Protein AF-A0A0F9KL69-F1 (afdb_monomer_lite)

pLDDT: mean 89.73, std 11.82, range [32.72, 98.56]

Sequence (188 aa):
MIAARPSLIGPILILDDIGGSTLSFSTLFIADGEGAPPSVETHSGVHDAKVLAQFDRATVWRARFDLPADRPSEYRWNGETYPVAGDLRDDLRIAFVSCNGEEIGDMEREGSERNAMWARLCQAHREDPFAMLLHGGDQVYADEVTQGHPLSEDWPSQFPDDPSQADLADLRHHLRERFFDRYAALYA

Secondary structure (DSSP, 8-state):
-PPPPPSEEEEEEEEEEEETTEEEEEEEEEESSSPPPPPEEETTEEE--EEEEEETTEEEEEEEEEEESSS-EEEEETTEEEEE----SSPPPEEEE-S-PPPTTGGGS-HHHHTHHHHHHHHHHHHS--SEEEE-S-S---GGGSTTSTTTTTTTT---SS--HHHHHHHHHHHHHHHHHHHHHHH-

InterPro domains:
  IPR038607 PhoD-like superfamily [G3DSA:3.60.21.70] (88-187)

Organism: NCBI:txid412755

Foldseek 3Di:
DQPDFDQKFDQDWDFPDDDPFKTKIKGKMKHFDDDFFFWKQFPVGTWGWDFPDDAPGITITITIDMDTQQAKGWIDGPRDIDIARRRPPDDFAEAEDEQLAADVCNSVDDVCVSCVVVVVVVVVCVVPNGNYYHYPYNLHDQLCLQPPQPQRNCPPPDGDPDDDPVSVVVSVSSSVNSVVVRVSVSRD

Structure (mmCIF, N/CA/C/O backbone):
data_AF-A0A0F9KL69-F1
#
_entry.id   AF-A0A0F9KL69-F1
#
loop_
_atom_site.group_PDB
_atom_site.id
_atom_site.type_symbol
_atom_site.label_atom_id
_atom_site.label_alt_id
_atom_site.label_comp_id
_atom_site.label_asym_id
_atom_site.label_entity_id
_atom_site.label_seq_id
_atom_site.pdbx_PDB_ins_code
_atom_site.Cartn_x
_atom_site.Cartn_y
_atom_site.Cartn_z
_atom_site.occupancy
_atom_site.B_iso_or_equiv
_atom_site.auth_seq_id
_atom_site.auth_comp_id
_atom_site.auth_asym_id
_atom_site.auth_atom_id
_atom_site.pdbx_PDB_model_num
ATOM 1 N N . MET A 1 1 ? -10.715 11.081 -21.091 1.00 32.72 1 MET A N 1
ATOM 2 C CA . MET A 1 1 ? -9.833 12.031 -20.375 1.00 32.72 1 MET A CA 1
ATOM 3 C C . MET A 1 1 ? -9.601 11.408 -19.008 1.00 32.72 1 MET A C 1
ATOM 5 O O . MET A 1 1 ? -10.554 11.339 -18.246 1.00 32.72 1 MET A O 1
ATOM 9 N N . ILE A 1 2 ? -8.428 10.816 -18.763 1.00 42.47 2 ILE A N 1
ATOM 10 C CA . ILE A 1 2 ? -8.139 10.141 -17.486 1.00 42.47 2 ILE A CA 1
ATOM 11 C C . ILE A 1 2 ? -8.155 11.217 -16.396 1.00 42.47 2 ILE A C 1
ATOM 13 O O . ILE A 1 2 ? -7.524 12.263 -16.569 1.00 42.47 2 ILE A O 1
ATOM 17 N N . ALA A 1 3 ? -8.935 11.012 -15.333 1.00 52.38 3 ALA A N 1
ATOM 18 C CA . ALA A 1 3 ? -9.001 11.950 -14.218 1.00 52.38 3 ALA A CA 1
ATOM 19 C C . ALA A 1 3 ? -7.590 12.180 -13.650 1.00 52.38 3 ALA A C 1
ATOM 21 O O . ALA A 1 3 ? -6.809 11.239 -13.514 1.00 52.38 3 ALA A O 1
ATOM 22 N N . ALA A 1 4 ? -7.246 13.435 -13.356 1.00 65.12 4 ALA A N 1
ATOM 23 C CA . ALA A 1 4 ? -5.953 13.754 -12.764 1.00 65.12 4 ALA A CA 1
ATOM 24 C C . ALA A 1 4 ? -5.838 13.081 -11.386 1.00 65.12 4 ALA A C 1
ATOM 26 O O . ALA A 1 4 ? -6.748 13.203 -10.564 1.00 65.12 4 ALA A O 1
ATOM 27 N N . ARG A 1 5 ? -4.729 12.371 -11.148 1.00 72.94 5 ARG A N 1
ATOM 28 C CA . ARG A 1 5 ? -4.453 11.720 -9.863 1.00 72.94 5 ARG A CA 1
ATOM 29 C C . ARG A 1 5 ? -4.422 12.764 -8.735 1.00 72.94 5 ARG A C 1
ATOM 31 O O . ARG A 1 5 ? -3.860 13.842 -8.949 1.00 72.94 5 ARG A O 1
ATOM 38 N N . PRO A 1 6 ? -4.973 12.468 -7.542 1.00 82.62 6 PRO A N 1
ATOM 39 C CA . PRO A 1 6 ? -4.760 13.301 -6.366 1.00 82.62 6 PRO A CA 1
ATOM 40 C C . PRO A 1 6 ? -3.263 13.476 -6.078 1.00 82.62 6 PRO A C 1
ATOM 42 O O . PRO A 1 6 ? -2.488 12.528 -6.208 1.00 82.62 6 PRO A O 1
ATOM 45 N N . SER A 1 7 ? -2.866 14.667 -5.622 1.00 89.62 7 SER A N 1
ATOM 46 C CA . SER A 1 7 ? -1.472 14.956 -5.248 1.00 89.62 7 SER A CA 1
ATOM 47 C C . SER A 1 7 ? -1.025 14.242 -3.967 1.00 89.62 7 SER A C 1
ATOM 49 O O . SER A 1 7 ? 0.163 14.223 -3.649 1.00 89.62 7 SER A O 1
ATOM 51 N N . LEU A 1 8 ? -1.978 13.697 -3.205 1.00 93.94 8 LEU A N 1
ATOM 52 C CA . LEU A 1 8 ? -1.753 12.900 -2.008 1.00 93.94 8 LEU A CA 1
ATOM 53 C C . LEU A 1 8 ? -2.795 11.777 -1.952 1.00 93.94 8 LEU A C 1
ATOM 55 O O . LEU A 1 8 ? -3.992 12.048 -1.908 1.00 93.94 8 LEU A O 1
ATOM 59 N N . ILE A 1 9 ? -2.325 10.533 -1.940 1.00 95.00 9 ILE A N 1
ATOM 60 C CA . ILE A 1 9 ? -3.128 9.317 -1.771 1.00 95.00 9 ILE A CA 1
ATOM 61 C C . ILE A 1 9 ? -2.802 8.727 -0.398 1.00 95.00 9 ILE A C 1
ATOM 63 O O . ILE A 1 9 ? -1.629 8.616 -0.033 1.00 95.00 9 ILE A O 1
ATOM 67 N N . GLY A 1 10 ? -3.829 8.351 0.360 1.00 94.88 10 GLY A N 1
ATOM 68 C CA . GLY A 1 10 ? -3.713 7.767 1.694 1.00 94.88 10 GLY A CA 1
ATOM 69 C C . GLY A 1 10 ? -4.736 8.345 2.681 1.00 94.88 10 GLY A C 1
ATOM 70 O O . GLY A 1 10 ? -5.469 9.270 2.328 1.00 94.88 10 GLY A O 1
ATOM 71 N N . PRO A 1 11 ? -4.792 7.808 3.913 1.00 96.50 11 PRO A N 1
ATOM 72 C CA . PRO A 1 11 ? -3.935 6.745 4.436 1.00 96.50 11 PRO A CA 1
ATOM 73 C C . PRO A 1 11 ? -4.394 5.364 3.949 1.00 96.50 11 PRO A C 1
ATOM 75 O O . PRO A 1 11 ? -5.569 5.027 4.060 1.00 96.50 11 PRO A O 1
ATOM 78 N N . ILE A 1 12 ? -3.465 4.535 3.468 1.00 96.50 12 ILE A N 1
ATOM 79 C CA . ILE A 1 12 ? -3.737 3.117 3.176 1.00 96.50 12 ILE A CA 1
ATOM 80 C C . ILE A 1 12 ? -3.214 2.296 4.352 1.00 96.50 12 ILE A C 1
ATOM 82 O O . ILE A 1 12 ? -2.001 2.177 4.527 1.00 96.50 12 ILE A O 1
ATOM 86 N N . LEU A 1 13 ? -4.116 1.774 5.181 1.00 97.19 13 LEU A N 1
ATOM 87 C CA . LEU A 1 13 ? -3.776 1.019 6.386 1.00 97.19 13 LEU A CA 1
ATOM 88 C C . LEU A 1 13 ? -3.529 -0.460 6.063 1.00 97.19 13 LEU A C 1
ATOM 90 O O . LEU A 1 13 ? -4.401 -1.127 5.514 1.00 97.19 13 LEU A O 1
ATOM 94 N N . ILE A 1 14 ? -2.366 -0.976 6.458 1.00 96.81 14 ILE A N 1
ATOM 95 C CA . ILE A 1 14 ? -1.961 -2.375 6.301 1.00 96.81 14 ILE A CA 1
ATOM 96 C C . ILE A 1 14 ? -1.615 -2.947 7.675 1.00 96.81 14 ILE A C 1
ATOM 98 O O . ILE A 1 14 ? -0.821 -2.357 8.410 1.00 96.81 14 ILE A O 1
ATOM 102 N N . LEU A 1 15 ? -2.210 -4.090 8.017 1.00 96.44 15 LEU A N 1
ATOM 103 C CA . LEU A 1 15 ? -1.859 -4.865 9.206 1.00 96.44 15 LEU A CA 1
ATOM 104 C C . LEU A 1 15 ? -0.597 -5.689 8.908 1.00 96.44 15 LEU A C 1
ATOM 106 O O . LEU A 1 15 ? -0.637 -6.575 8.057 1.00 96.44 15 LEU A O 1
ATOM 110 N N . ASP A 1 16 ? 0.508 -5.380 9.588 1.00 96.06 16 ASP A N 1
ATOM 111 C CA . ASP A 1 16 ? 1.803 -6.049 9.406 1.00 96.06 16 ASP A CA 1
ATOM 112 C C . ASP A 1 16 ? 1.929 -7.297 10.296 1.00 96.06 16 ASP A C 1
ATOM 114 O O . ASP A 1 16 ? 2.452 -8.319 9.852 1.00 96.06 16 ASP A O 1
ATOM 118 N N . ASP A 1 17 ? 1.489 -7.204 11.555 1.00 96.62 17 ASP A N 1
ATOM 119 C CA . ASP A 1 17 ? 1.628 -8.273 12.549 1.00 96.62 17 ASP A CA 1
ATOM 120 C C . ASP A 1 17 ? 0.538 -8.205 13.630 1.00 96.62 17 ASP A C 1
ATOM 122 O O . ASP A 1 17 ? 0.004 -7.134 13.939 1.00 96.62 17 ASP A O 1
ATOM 126 N N . ILE A 1 18 ? 0.242 -9.363 14.223 1.00 94.44 18 ILE A N 1
ATOM 127 C CA . ILE A 1 18 ? -0.629 -9.508 15.390 1.00 94.44 18 ILE A CA 1
ATOM 128 C C . ILE A 1 18 ? 0.197 -10.148 16.507 1.00 94.44 18 ILE A C 1
ATOM 130 O O . ILE A 1 18 ? 0.381 -11.365 16.567 1.00 94.44 18 ILE A O 1
ATOM 134 N N . GLY A 1 19 ? 0.676 -9.307 17.419 1.00 87.44 19 GLY A N 1
ATOM 135 C CA . GLY A 1 19 ? 1.299 -9.724 18.668 1.00 87.44 19 GLY A CA 1
ATOM 136 C C . GLY A 1 19 ? 0.260 -9.928 19.772 1.00 87.44 19 GLY A C 1
ATOM 137 O O . GLY A 1 19 ? -0.881 -9.488 19.665 1.00 87.44 19 GLY A O 1
ATOM 138 N N . GLY A 1 20 ? 0.666 -10.553 20.884 1.00 83.56 20 GLY A N 1
ATOM 139 C CA . GLY A 1 20 ? -0.256 -11.020 21.934 1.00 83.56 20 GLY A CA 1
ATOM 140 C C . GLY A 1 20 ? -1.317 -10.014 22.414 1.00 83.56 20 GLY A C 1
ATOM 141 O O . GLY A 1 20 ? -2.429 -10.426 22.718 1.00 83.56 20 GLY A O 1
ATOM 142 N N . SER A 1 21 ? -1.008 -8.714 22.460 1.00 88.62 21 SER A N 1
ATOM 143 C CA . SER A 1 21 ? -1.977 -7.653 22.789 1.00 88.62 21 SER A CA 1
ATOM 144 C C . SER A 1 21 ? -1.940 -6.462 21.824 1.00 88.62 21 SER A C 1
ATOM 146 O O . SER A 1 21 ? -2.475 -5.399 22.146 1.00 88.62 21 SER A O 1
ATOM 148 N N . THR A 1 22 ? -1.281 -6.606 20.673 1.00 95.75 22 THR A N 1
ATOM 149 C CA . THR A 1 22 ? -0.908 -5.473 19.821 1.00 95.75 22 THR A CA 1
ATOM 150 C C . THR A 1 22 ? -1.103 -5.802 18.350 1.00 95.75 22 THR A C 1
ATOM 152 O O . THR A 1 22 ? -0.651 -6.840 17.877 1.00 95.75 22 THR A O 1
ATOM 155 N N . LEU A 1 23 ? -1.733 -4.881 17.631 1.00 97.06 23 LEU A N 1
ATOM 156 C CA . LEU A 1 23 ? -1.800 -4.843 16.179 1.00 97.06 23 LEU A CA 1
ATOM 157 C C . LEU A 1 23 ? -0.745 -3.861 15.683 1.00 97.06 23 LEU A C 1
ATOM 159 O O . LEU A 1 23 ? -0.819 -2.672 16.005 1.00 97.06 23 LEU A O 1
ATOM 163 N N . SER A 1 24 ? 0.217 -4.346 14.906 1.00 97.88 24 SER A N 1
ATOM 164 C CA . SER A 1 24 ? 1.230 -3.494 14.290 1.00 97.88 24 SER A CA 1
ATOM 165 C C . SER A 1 24 ? 0.800 -3.118 12.883 1.00 97.88 24 SER A C 1
ATOM 167 O O . SER A 1 24 ? 0.520 -3.982 12.052 1.00 97.88 24 SER A O 1
ATOM 169 N N . PHE A 1 25 ? 0.759 -1.818 12.613 1.00 98.06 25 PHE A N 1
ATOM 170 C CA . PHE A 1 25 ? 0.281 -1.266 11.356 1.00 98.06 25 PHE A CA 1
ATOM 171 C C . PHE A 1 25 ? 1.374 -0.515 10.603 1.00 98.06 25 PHE A C 1
ATOM 173 O O . PHE A 1 25 ? 2.218 0.178 11.181 1.00 98.06 25 PHE A O 1
ATOM 180 N N . SER A 1 26 ? 1.278 -0.587 9.280 1.00 98.06 26 SER A N 1
ATOM 181 C CA . SER A 1 26 ? 1.908 0.339 8.351 1.00 98.06 26 SER A CA 1
ATOM 182 C C . SER A 1 26 ? 0.822 1.148 7.646 1.00 98.06 26 SER A C 1
ATOM 184 O O . SER A 1 26 ? -0.080 0.577 7.041 1.00 98.06 26 SER A O 1
ATOM 186 N N . THR A 1 27 ? 0.917 2.476 7.666 1.00 97.69 27 THR A N 1
ATOM 187 C CA . THR A 1 27 ? 0.134 3.331 6.764 1.00 97.69 27 THR A CA 1
ATOM 188 C C . THR A 1 27 ? 0.996 3.790 5.609 1.00 97.69 27 THR A C 1
ATOM 190 O O . THR A 1 27 ? 2.070 4.359 5.814 1.00 97.69 27 THR A O 1
ATOM 193 N N . LEU A 1 28 ? 0.524 3.537 4.391 1.00 97.75 28 LEU A N 1
ATOM 194 C CA . LEU A 1 28 ? 1.156 4.014 3.170 1.00 97.75 28 LEU A CA 1
ATOM 195 C C . LEU A 1 28 ? 0.519 5.322 2.709 1.00 97.75 28 LEU A C 1
ATOM 197 O O . LEU A 1 28 ? -0.697 5.514 2.802 1.00 97.75 28 LEU A O 1
ATOM 201 N N . PHE A 1 29 ? 1.369 6.187 2.167 1.00 97.44 29 PHE A N 1
ATOM 202 C CA . PHE A 1 29 ? 0.981 7.423 1.505 1.00 97.44 29 PHE A CA 1
ATOM 203 C C . PHE A 1 29 ? 1.737 7.546 0.191 1.00 97.44 29 PHE A C 1
ATOM 205 O O . PHE A 1 29 ? 2.903 7.159 0.111 1.00 97.44 29 PHE A O 1
ATOM 212 N N . ILE A 1 30 ? 1.107 8.134 -0.818 1.00 96.44 30 ILE A N 1
ATOM 213 C CA . ILE A 1 30 ? 1.762 8.486 -2.076 1.00 96.44 30 ILE A CA 1
ATOM 214 C C . ILE A 1 30 ? 1.610 9.990 -2.257 1.00 96.44 30 ILE A C 1
ATOM 216 O O . ILE A 1 30 ? 0.487 10.474 -2.355 1.00 96.44 30 ILE A O 1
ATOM 220 N N . ALA A 1 31 ? 2.721 10.719 -2.276 1.00 95.44 31 ALA A N 1
ATOM 221 C CA . ALA A 1 31 ? 2.727 12.169 -2.436 1.00 95.44 31 ALA A CA 1
ATOM 222 C C . ALA A 1 31 ? 3.453 12.560 -3.723 1.00 95.44 31 ALA A C 1
ATOM 224 O O . ALA A 1 31 ? 4.533 12.035 -4.013 1.00 95.44 31 ALA A O 1
ATOM 225 N N . ASP A 1 32 ? 2.876 13.496 -4.471 1.00 91.00 32 ASP A N 1
ATOM 226 C CA . ASP A 1 32 ? 3.540 14.129 -5.605 1.00 91.00 32 ASP A CA 1
ATOM 227 C C . ASP A 1 32 ? 4.590 15.122 -5.064 1.00 91.00 32 ASP A C 1
ATOM 229 O O . ASP A 1 32 ? 4.260 16.067 -4.345 1.00 91.00 32 ASP A O 1
ATOM 233 N N . GLY A 1 33 ? 5.869 14.911 -5.391 1.00 76.25 33 GLY A N 1
ATOM 234 C CA . GLY A 1 33 ? 6.983 15.773 -4.964 1.00 76.25 33 GLY A CA 1
ATOM 235 C C . GLY A 1 33 ? 7.673 15.381 -3.645 1.00 76.25 33 GLY A C 1
ATOM 236 O O . GLY A 1 33 ? 7.652 14.224 -3.222 1.00 76.25 33 GLY A O 1
ATOM 237 N N . GLU A 1 34 ? 8.353 16.356 -3.026 1.00 67.94 34 GLU A N 1
ATOM 238 C CA . GLU A 1 34 ? 9.265 16.147 -1.880 1.00 67.94 34 GLU A CA 1
ATOM 239 C C . GLU A 1 34 ? 8.619 16.380 -0.500 1.00 67.94 34 GLU A C 1
ATOM 241 O O . GLU A 1 34 ? 9.251 16.150 0.532 1.00 67.94 34 GLU A O 1
ATOM 246 N N . GLY A 1 35 ? 7.364 16.836 -0.453 1.00 81.25 35 GLY A N 1
ATOM 247 C CA . GLY A 1 35 ? 6.662 17.094 0.804 1.00 81.25 35 GLY A CA 1
ATOM 248 C C . GLY A 1 35 ? 6.290 15.799 1.527 1.00 81.25 35 GLY A C 1
ATOM 249 O O . GLY A 1 35 ? 5.563 14.970 0.979 1.00 81.25 35 GLY A O 1
ATOM 250 N N . ALA A 1 36 ? 6.754 15.636 2.768 1.00 89.88 36 ALA A N 1
ATOM 251 C CA . ALA A 1 36 ? 6.300 14.547 3.630 1.00 89.88 36 ALA A CA 1
ATOM 252 C C . ALA A 1 36 ? 4.794 14.692 3.939 1.00 89.88 36 ALA A C 1
ATOM 254 O O . ALA A 1 36 ? 4.322 15.814 4.157 1.00 89.88 36 ALA A O 1
ATOM 255 N N . PRO A 1 37 ? 4.028 13.585 3.983 1.00 95.38 37 PRO A N 1
ATOM 256 C CA . PRO A 1 37 ? 2.631 13.624 4.400 1.00 95.38 37 PRO A CA 1
ATOM 257 C C . PRO A 1 37 ? 2.523 13.994 5.892 1.00 95.38 37 PRO A C 1
ATOM 259 O O . PRO A 1 37 ? 3.490 13.813 6.638 1.00 95.38 37 PRO A O 1
ATOM 262 N N . PRO A 1 38 ? 1.348 14.463 6.358 1.00 96.06 38 PRO A N 1
ATOM 263 C CA . PRO A 1 38 ? 1.107 14.678 7.780 1.00 96.06 38 PRO A CA 1
ATOM 264 C C . PRO A 1 38 ? 1.385 13.415 8.601 1.00 96.06 38 PRO A C 1
ATOM 266 O O . PRO A 1 38 ? 1.134 12.297 8.139 1.00 96.06 38 PRO A O 1
ATOM 269 N N . SER A 1 39 ? 1.874 13.598 9.823 1.00 97.88 39 SER A N 1
ATOM 270 C CA . SER A 1 39 ? 2.131 12.504 10.756 1.00 97.88 39 SER A CA 1
ATOM 271 C C . SER A 1 39 ? 0.831 11.800 11.149 1.00 97.88 39 SER A C 1
ATOM 273 O O . SER A 1 39 ? -0.248 12.397 11.162 1.00 97.88 39 SER A O 1
ATOM 275 N N . VAL A 1 40 ? 0.936 10.515 11.482 1.00 98.50 40 VAL A N 1
ATOM 276 C CA . VAL A 1 40 ? -0.179 9.760 12.057 1.00 98.50 40 VAL A CA 1
ATOM 277 C C . VAL A 1 40 ? -0.183 9.967 13.561 1.00 98.50 40 VAL A C 1
ATOM 279 O O . VAL A 1 40 ? 0.839 9.786 14.215 1.00 98.50 40 VAL A O 1
ATOM 282 N N . GLU A 1 41 ? -1.330 10.310 14.128 1.00 98.56 41 GLU A N 1
ATOM 283 C CA . GLU A 1 41 ? -1.487 10.460 15.569 1.00 98.56 41 GLU A CA 1
ATOM 284 C C . GLU A 1 41 ? -2.277 9.280 16.130 1.00 98.56 41 GLU A C 1
ATOM 286 O O . GLU A 1 41 ? -3.272 8.830 15.569 1.00 98.56 41 GLU A O 1
ATOM 291 N N . THR A 1 42 ? -1.838 8.784 17.274 1.00 97.94 42 THR A N 1
ATOM 292 C CA . THR A 1 42 ? -2.490 7.716 18.032 1.00 97.94 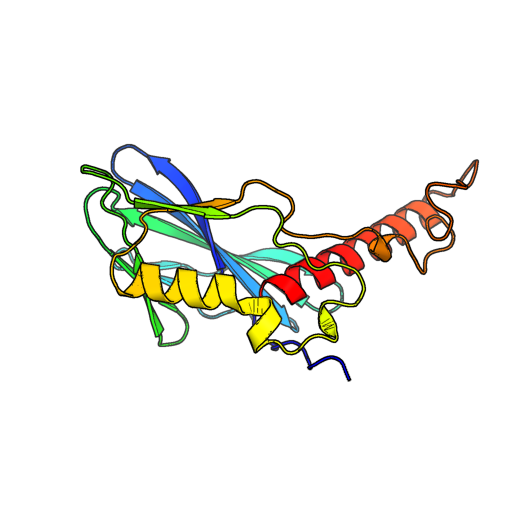42 THR A CA 1
ATOM 293 C C . THR A 1 42 ? -2.520 8.121 19.499 1.00 97.94 42 THR A C 1
ATOM 295 O O . THR A 1 42 ? -1.861 9.080 19.903 1.00 97.94 42 THR A O 1
ATOM 298 N N . HIS A 1 43 ? -3.208 7.351 20.340 1.00 94.31 43 HIS A N 1
ATOM 299 C CA . HIS A 1 43 ? -3.145 7.577 21.784 1.00 94.31 43 HIS A CA 1
ATOM 300 C C . HIS A 1 43 ? -1.721 7.431 22.361 1.00 94.31 43 HIS A C 1
ATOM 302 O O . HIS A 1 43 ? -1.407 8.037 23.381 1.00 94.31 43 HIS A O 1
ATOM 308 N N . SER A 1 44 ? -0.855 6.635 21.720 1.00 93.50 44 SER A N 1
ATOM 309 C CA . SER A 1 44 ? 0.520 6.393 22.171 1.00 93.50 44 SER A CA 1
ATOM 310 C C . SER A 1 44 ? 1.528 7.431 21.670 1.00 93.50 44 SER A C 1
ATOM 312 O O . SER A 1 44 ? 2.648 7.474 22.179 1.00 93.50 44 SER A O 1
ATOM 314 N N . GLY A 1 45 ? 1.149 8.285 20.713 1.00 96.88 45 GLY A N 1
ATOM 315 C CA . GLY A 1 45 ? 2.008 9.353 20.213 1.00 96.88 45 GLY A CA 1
ATOM 316 C C . GLY A 1 45 ? 1.805 9.695 18.740 1.00 96.88 45 GLY A C 1
ATOM 317 O O . GLY A 1 45 ? 0.850 9.254 18.095 1.00 96.88 45 GLY A O 1
ATOM 318 N N . VAL A 1 46 ? 2.737 10.505 18.239 1.00 98.25 46 VAL A N 1
ATOM 319 C CA . VAL A 1 46 ? 2.816 10.979 16.853 1.00 98.25 46 VAL A CA 1
ATOM 320 C C . VAL A 1 46 ? 3.862 10.160 16.100 1.00 98.25 46 VAL A C 1
ATOM 322 O O . VAL A 1 46 ? 4.972 9.960 16.594 1.00 98.25 46 VAL A O 1
ATOM 325 N N . HIS A 1 47 ? 3.509 9.705 14.902 1.00 98.19 47 HIS A N 1
ATOM 326 C CA . HIS A 1 47 ? 4.289 8.786 14.080 1.00 98.19 47 HIS A CA 1
ATOM 327 C C . HIS A 1 47 ? 4.543 9.407 12.707 1.00 98.19 47 HIS A C 1
ATOM 329 O O . HIS A 1 47 ? 3.655 9.461 11.852 1.00 98.19 47 HIS A O 1
ATOM 335 N N . ASP A 1 48 ? 5.768 9.884 12.496 1.00 97.81 48 ASP A N 1
ATOM 336 C CA . ASP A 1 48 ? 6.174 10.497 11.232 1.00 97.81 48 ASP A CA 1
ATOM 337 C C . ASP A 1 48 ? 6.372 9.449 10.134 1.00 97.81 48 ASP A C 1
ATOM 339 O O . ASP A 1 48 ? 6.935 8.367 10.354 1.00 97.81 48 ASP A O 1
ATOM 343 N N . ALA A 1 49 ? 5.952 9.791 8.917 1.00 97.44 49 ALA A N 1
ATOM 344 C CA . ALA A 1 49 ? 6.164 8.939 7.763 1.00 97.44 49 ALA A CA 1
ATOM 345 C C . ALA A 1 49 ? 7.619 9.020 7.276 1.00 97.44 49 ALA A C 1
ATOM 347 O O . ALA A 1 49 ? 8.232 10.085 7.216 1.00 97.44 49 ALA A O 1
ATOM 348 N N . LYS A 1 50 ? 8.174 7.874 6.883 1.00 97.31 50 LYS A N 1
ATOM 349 C CA . LYS A 1 50 ? 9.511 7.751 6.293 1.00 97.31 50 LYS A CA 1
ATOM 350 C C . LYS A 1 50 ? 9.400 7.365 4.828 1.00 97.31 50 LYS A C 1
ATOM 352 O O . LYS A 1 50 ? 8.492 6.621 4.459 1.00 97.31 50 LYS A O 1
ATOM 357 N N . VAL A 1 51 ? 10.346 7.820 4.010 1.00 97.56 51 VAL A N 1
ATOM 358 C CA . VAL A 1 51 ? 10.440 7.402 2.606 1.00 97.56 51 VAL A CA 1
ATOM 359 C C . VAL A 1 51 ? 10.598 5.884 2.544 1.00 97.56 51 VAL A C 1
ATOM 361 O O . VAL A 1 51 ? 11.515 5.319 3.141 1.00 97.56 51 VAL A O 1
ATOM 364 N N . LEU A 1 52 ? 9.687 5.230 1.828 1.00 96.69 52 LEU A N 1
ATOM 365 C CA . LEU A 1 52 ? 9.745 3.805 1.520 1.00 96.69 52 LEU A CA 1
ATOM 366 C C . LEU A 1 52 ? 10.315 3.578 0.117 1.00 96.69 52 LEU A C 1
ATOM 368 O O . LEU A 1 52 ? 11.123 2.674 -0.081 1.00 96.69 52 LEU A O 1
ATOM 372 N N . ALA A 1 53 ? 9.894 4.396 -0.849 1.00 96.12 53 ALA A N 1
ATOM 373 C CA . ALA A 1 53 ? 10.338 4.317 -2.234 1.00 96.12 53 ALA A CA 1
ATOM 374 C C . ALA A 1 53 ? 10.183 5.668 -2.943 1.00 96.12 53 ALA A C 1
ATOM 376 O O . ALA A 1 53 ? 9.221 6.391 -2.697 1.00 96.12 53 ALA A O 1
ATOM 377 N N . GLN A 1 54 ? 11.106 5.969 -3.855 1.00 95.69 54 GLN A N 1
ATOM 378 C CA . GLN A 1 54 ? 11.027 7.116 -4.761 1.00 95.69 54 GLN A CA 1
ATOM 379 C C . GLN A 1 54 ? 10.779 6.638 -6.195 1.00 95.69 54 GLN A C 1
ATOM 381 O O . GLN A 1 54 ? 11.251 5.558 -6.586 1.00 95.69 54 GLN A O 1
ATOM 386 N N . PHE A 1 55 ? 10.012 7.446 -6.917 1.00 95.31 55 PHE A N 1
ATOM 387 C CA . PHE A 1 55 ? 9.621 7.333 -8.320 1.00 95.31 55 PHE A CA 1
ATOM 388 C C . PHE A 1 55 ? 9.757 8.720 -8.954 1.00 95.31 55 PHE A C 1
ATOM 390 O O . PHE A 1 55 ? 9.832 9.719 -8.232 1.00 95.31 55 PHE A O 1
ATOM 397 N N . ASP A 1 56 ? 9.753 8.810 -10.278 1.00 93.94 56 ASP A N 1
ATOM 398 C CA . ASP A 1 56 ? 10.082 10.061 -10.979 1.00 93.94 56 ASP A CA 1
ATOM 399 C C . ASP A 1 56 ? 9.166 11.227 -10.609 1.00 93.94 56 ASP A C 1
ATOM 401 O O . ASP A 1 56 ? 9.575 12.389 -10.572 1.00 93.94 56 ASP A O 1
ATOM 405 N N . ARG A 1 57 ? 7.898 10.914 -10.336 1.00 91.50 57 ARG A N 1
ATOM 406 C CA . ARG A 1 57 ? 6.852 11.909 -10.081 1.00 91.50 57 ARG A CA 1
ATOM 407 C C . ARG A 1 57 ? 6.267 11.846 -8.680 1.00 91.50 57 ARG A C 1
ATOM 409 O O . ARG A 1 57 ? 5.377 12.635 -8.368 1.00 91.50 57 ARG A O 1
ATOM 416 N N . ALA A 1 58 ? 6.722 10.914 -7.847 1.00 94.38 58 ALA A N 1
ATOM 417 C CA . ALA A 1 58 ? 6.098 10.665 -6.559 1.00 94.38 58 ALA A CA 1
ATOM 418 C C . ALA A 1 58 ? 7.015 9.952 -5.569 1.00 94.38 58 ALA A C 1
ATOM 420 O O . ALA A 1 58 ? 7.911 9.190 -5.925 1.00 94.38 58 ALA A O 1
ATOM 421 N N . THR A 1 59 ? 6.702 10.133 -4.293 1.00 96.69 59 THR A N 1
ATOM 422 C CA . THR A 1 59 ? 7.334 9.403 -3.200 1.00 96.69 59 THR A CA 1
ATOM 423 C C . THR A 1 59 ? 6.285 8.575 -2.471 1.00 96.69 59 THR A C 1
ATOM 425 O O . THR A 1 59 ? 5.221 9.078 -2.106 1.00 96.69 59 THR A O 1
ATOM 428 N N . VAL A 1 60 ? 6.592 7.298 -2.242 1.00 97.06 60 VAL A N 1
ATOM 429 C CA . VAL A 1 60 ? 5.824 6.429 -1.350 1.00 97.06 60 VAL A CA 1
ATOM 430 C C . VAL A 1 60 ? 6.411 6.551 0.046 1.00 97.06 60 VAL A C 1
ATOM 432 O O . VAL A 1 60 ? 7.595 6.279 0.268 1.00 97.06 60 VAL A O 1
ATOM 435 N N . TRP A 1 61 ? 5.568 6.934 0.990 1.00 98.00 61 TRP A N 1
ATOM 436 C CA . TRP A 1 61 ? 5.906 7.108 2.392 1.00 98.00 61 TRP A CA 1
ATOM 437 C C . TRP A 1 61 ? 5.221 6.046 3.238 1.00 98.00 61 TRP A C 1
ATOM 439 O O . TRP A 1 61 ? 4.156 5.543 2.884 1.00 98.00 61 TRP A O 1
ATOM 449 N N . ARG A 1 62 ? 5.825 5.734 4.382 1.00 98.19 62 ARG A N 1
ATOM 450 C CA . ARG A 1 62 ? 5.270 4.808 5.361 1.00 98.19 62 ARG A CA 1
ATOM 451 C C . ARG A 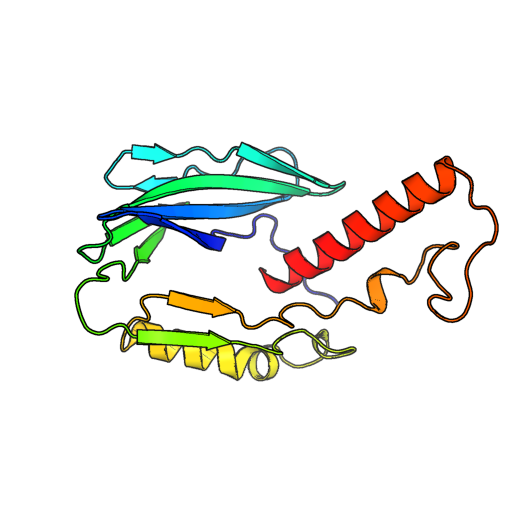1 62 ? 5.429 5.339 6.774 1.00 98.19 62 ARG A C 1
ATOM 453 O O . ARG A 1 62 ? 6.561 5.566 7.206 1.00 98.19 62 ARG A O 1
ATOM 460 N N . ALA A 1 63 ? 4.329 5.454 7.507 1.00 98.38 63 ALA A N 1
ATOM 461 C CA . ALA A 1 63 ? 4.359 5.552 8.963 1.00 98.38 63 ALA A CA 1
ATOM 462 C C . ALA A 1 63 ? 4.060 4.173 9.566 1.00 98.38 63 ALA A C 1
ATOM 464 O O . ALA A 1 63 ? 3.379 3.352 8.952 1.00 98.38 63 ALA A O 1
ATOM 465 N N . ARG A 1 64 ? 4.618 3.901 10.745 1.00 98.38 64 ARG A N 1
ATOM 466 C CA . ARG A 1 64 ? 4.379 2.665 11.496 1.00 98.38 64 ARG A CA 1
ATOM 467 C C . ARG A 1 64 ? 3.951 3.007 12.902 1.00 98.38 64 ARG A C 1
ATOM 469 O O . ARG A 1 64 ? 4.544 3.902 13.496 1.00 98.38 64 ARG A O 1
ATOM 476 N N . PHE A 1 65 ? 2.961 2.290 13.401 1.00 98.25 65 PHE A N 1
ATOM 477 C CA . PHE A 1 65 ? 2.416 2.484 14.734 1.00 98.25 65 PHE A CA 1
ATOM 478 C C . PHE A 1 65 ? 1.692 1.225 15.194 1.00 98.25 65 PHE A C 1
ATOM 480 O O . PHE A 1 65 ? 1.386 0.338 14.398 1.00 98.25 65 PHE A O 1
ATOM 487 N N . ASP A 1 66 ? 1.396 1.190 16.485 1.00 97.88 66 ASP A N 1
ATOM 488 C CA . ASP A 1 66 ? 0.735 0.074 17.136 1.00 97.88 66 ASP A CA 1
ATOM 489 C C . ASP A 1 66 ? -0.617 0.512 17.700 1.00 97.88 66 ASP A C 1
ATOM 491 O O . ASP A 1 66 ? -0.752 1.610 18.253 1.00 97.88 66 ASP A O 1
ATOM 495 N N . LEU A 1 67 ? -1.604 -0.373 17.602 1.00 97.50 67 LEU A N 1
ATOM 496 C CA . LEU A 1 67 ? -2.914 -0.240 18.233 1.00 97.50 67 LEU A CA 1
ATOM 497 C C . LEU A 1 67 ? -3.203 -1.475 19.102 1.00 97.50 67 LEU A C 1
ATOM 499 O O . LEU A 1 67 ? -2.630 -2.540 18.874 1.00 97.50 67 LEU A O 1
ATOM 503 N N . PRO A 1 68 ? -4.062 -1.363 20.127 1.00 96.31 68 PRO A N 1
ATOM 504 C CA . PRO A 1 68 ? -4.434 -2.514 20.945 1.00 96.31 68 PRO A CA 1
ATOM 505 C C . PRO A 1 68 ? -5.189 -3.577 20.131 1.00 96.31 68 PRO A C 1
ATOM 507 O O . PRO A 1 68 ? -6.018 -3.236 19.291 1.00 96.31 68 PRO A O 1
ATOM 510 N N . ALA A 1 69 ? -4.930 -4.854 20.434 1.00 95.75 69 ALA A N 1
ATOM 511 C CA . ALA A 1 69 ? -5.645 -6.006 19.861 1.00 95.75 69 ALA A CA 1
ATOM 512 C C . ALA A 1 69 ? -6.825 -6.500 20.732 1.00 95.75 69 ALA A C 1
ATOM 514 O O . ALA A 1 69 ? -7.437 -7.527 20.446 1.00 95.75 69 ALA A O 1
ATOM 515 N N . ASP A 1 70 ? -7.109 -5.814 21.844 1.00 94.25 70 ASP A N 1
ATOM 516 C CA . ASP A 1 70 ? -8.087 -6.212 22.865 1.00 94.25 70 ASP A CA 1
ATOM 517 C C . ASP A 1 70 ? -9.253 -5.225 23.009 1.00 94.25 70 ASP A C 1
ATOM 519 O O . ASP A 1 70 ? -10.004 -5.293 23.979 1.00 94.25 70 ASP A O 1
ATOM 523 N N . ARG A 1 71 ? -9.363 -4.241 22.115 1.00 93.56 71 ARG A N 1
ATOM 524 C CA . ARG A 1 71 ? -10.455 -3.263 22.096 1.00 93.56 71 ARG A CA 1
ATOM 525 C C . ARG A 1 71 ? -10.471 -2.504 20.772 1.00 93.56 71 ARG A C 1
ATOM 527 O O . ARG A 1 71 ? -9.416 -2.338 20.156 1.00 93.56 71 ARG A O 1
ATOM 534 N N . PRO A 1 72 ? -11.622 -1.941 20.373 1.00 94.50 72 PRO A N 1
ATOM 535 C CA . PRO A 1 72 ? -11.653 -0.936 19.322 1.00 94.50 72 PRO A CA 1
ATOM 536 C C . PRO A 1 72 ? -10.768 0.263 19.683 1.00 94.50 72 PRO A C 1
ATOM 538 O O . PRO A 1 72 ? -10.630 0.637 20.852 1.00 94.50 72 PRO A O 1
ATOM 541 N N . SER A 1 73 ? -10.170 0.871 18.668 1.00 96.31 73 SER A N 1
ATOM 542 C CA . SER A 1 73 ? -9.306 2.042 18.816 1.00 96.31 73 SER A CA 1
ATOM 543 C C . SER A 1 73 ? -9.409 2.940 17.590 1.00 96.31 73 SER A C 1
ATOM 545 O O . SER A 1 73 ? -10.267 2.738 16.733 1.00 96.31 73 SER A O 1
ATOM 547 N N . GLU A 1 74 ? -8.561 3.958 17.520 1.00 97.50 74 GLU A N 1
ATOM 548 C CA . GLU A 1 74 ? -8.543 4.913 16.423 1.00 97.50 74 GLU A CA 1
ATOM 549 C C . GLU A 1 74 ? -7.132 5.462 16.200 1.00 97.50 74 GLU A C 1
ATOM 551 O O . GLU A 1 74 ? -6.294 5.476 17.109 1.00 97.50 74 GLU A O 1
ATOM 556 N N . TYR A 1 75 ? -6.897 5.955 14.990 1.00 98.31 75 TYR A N 1
ATOM 557 C CA . TYR A 1 75 ? -5.779 6.837 14.673 1.00 98.31 75 TYR A CA 1
ATOM 558 C C . TYR A 1 75 ? -6.308 8.085 13.969 1.00 98.31 75 TYR A C 1
ATOM 560 O O . TYR A 1 75 ? -7.412 8.094 13.423 1.00 98.31 75 TYR A O 1
ATOM 568 N N . ARG A 1 76 ? -5.524 9.157 13.976 1.00 98.44 76 ARG A N 1
ATOM 569 C CA . ARG A 1 76 ? -5.859 10.410 13.304 1.00 98.44 76 ARG A CA 1
ATOM 570 C C . ARG A 1 76 ? -4.824 10.729 12.251 1.00 98.44 76 ARG A C 1
ATOM 572 O O . ARG A 1 76 ? -3.634 10.477 12.432 1.00 98.44 76 ARG A O 1
ATOM 579 N N . TRP A 1 77 ? -5.284 11.301 11.152 1.00 97.81 77 TRP A N 1
ATOM 580 C CA . TRP A 1 77 ? -4.412 11.765 10.089 1.00 97.81 77 TRP A CA 1
ATOM 581 C C . TRP A 1 77 ? -5.077 12.898 9.317 1.00 97.81 77 TRP A C 1
ATOM 583 O O . TRP A 1 77 ? -6.235 12.791 8.918 1.00 97.81 77 TRP A O 1
ATOM 593 N N . ASN A 1 78 ? -4.331 13.984 9.104 1.00 95.00 78 ASN A N 1
ATOM 594 C CA . ASN A 1 78 ? -4.764 15.139 8.314 1.00 95.00 78 ASN A CA 1
ATOM 595 C C . ASN A 1 78 ? -6.124 15.732 8.750 1.00 95.00 78 ASN A C 1
ATOM 597 O O . ASN A 1 78 ? -6.961 16.089 7.926 1.00 95.00 78 ASN A O 1
ATOM 601 N N . GLY A 1 79 ? -6.350 15.810 10.065 1.00 95.12 79 GLY A N 1
ATOM 602 C CA . GLY A 1 79 ? -7.586 16.342 10.648 1.00 95.12 79 GLY A CA 1
ATOM 603 C C . GLY A 1 79 ? -8.750 15.350 10.745 1.00 95.12 79 GLY A C 1
ATOM 604 O O . GLY A 1 79 ? -9.728 15.676 11.411 1.00 95.12 79 GLY A O 1
ATOM 605 N N . GLU A 1 80 ? -8.622 14.151 10.173 1.00 97.19 80 GLU A N 1
ATOM 606 C CA . GLU A 1 80 ? -9.651 13.105 10.191 1.00 97.19 80 GLU A CA 1
ATOM 607 C C . GLU A 1 80 ? -9.324 12.012 11.223 1.00 97.19 80 GLU A C 1
ATOM 609 O O . GLU A 1 80 ? -8.150 11.700 11.455 1.00 97.19 80 GLU A O 1
ATOM 614 N N . THR A 1 81 ? -10.357 11.421 11.833 1.00 97.81 81 THR A N 1
ATOM 615 C CA . THR A 1 81 ? -10.242 10.281 12.758 1.00 97.81 81 THR A CA 1
ATOM 616 C C . THR A 1 81 ? -10.722 9.003 12.077 1.00 97.81 81 THR A C 1
ATOM 618 O O . THR A 1 81 ? -11.836 8.944 11.566 1.00 97.81 81 THR A O 1
ATOM 621 N N . TYR A 1 82 ? -9.905 7.955 12.136 1.00 97.06 82 TYR A N 1
ATOM 622 C CA . TYR A 1 82 ? -10.168 6.658 11.527 1.00 97.06 82 TYR A CA 1
ATOM 623 C C . TYR A 1 82 ? -10.360 5.597 12.621 1.00 97.06 82 TYR A C 1
ATOM 625 O O . TYR A 1 82 ? -9.397 5.283 13.331 1.00 97.06 82 TYR A O 1
ATOM 633 N N . PRO A 1 83 ? -11.572 5.035 12.783 1.00 96.50 83 PRO A N 1
ATOM 634 C CA . PRO A 1 83 ? -11.808 3.948 13.723 1.00 96.50 83 PRO A CA 1
ATOM 635 C C . PRO A 1 83 ? -11.200 2.634 13.214 1.00 96.50 83 PRO A C 1
ATOM 637 O O . PRO A 1 83 ? -11.212 2.346 12.019 1.00 96.50 83 PRO A O 1
ATOM 640 N N . VAL A 1 84 ? -10.710 1.811 14.140 1.00 96.00 84 VAL A N 1
ATOM 641 C CA . VAL A 1 84 ? -10.144 0.483 13.880 1.00 96.00 84 VAL A CA 1
ATOM 642 C C . VAL A 1 84 ? -10.816 -0.536 14.799 1.00 96.00 84 VAL A C 1
ATOM 644 O O . VAL A 1 84 ? -10.749 -0.433 16.028 1.00 96.00 84 VAL A O 1
ATOM 647 N N . ALA A 1 85 ? -11.450 -1.545 14.199 1.00 94.12 85 ALA A N 1
ATOM 648 C CA . ALA A 1 85 ? -12.132 -2.641 14.891 1.00 94.12 85 ALA A CA 1
ATOM 649 C C . ALA A 1 85 ? -11.132 -3.689 15.421 1.00 94.12 85 ALA A C 1
ATOM 651 O O . ALA A 1 85 ? -11.128 -4.840 14.999 1.00 94.12 85 ALA A O 1
ATOM 652 N N . GLY A 1 86 ? -10.246 -3.259 16.322 1.00 87.94 86 GLY A N 1
ATOM 653 C CA . GLY A 1 86 ? -9.096 -4.035 16.788 1.00 87.94 86 GLY A CA 1
ATOM 654 C C . GLY A 1 86 ? -9.353 -5.026 17.925 1.00 87.94 86 GLY A C 1
ATOM 655 O O . GLY A 1 86 ? -8.383 -5.557 18.446 1.00 87.94 86 GLY A O 1
ATOM 656 N N . ASP A 1 87 ? -10.595 -5.279 18.355 1.00 91.19 87 ASP A N 1
ATOM 657 C CA . ASP A 1 87 ? -10.851 -6.288 19.398 1.00 91.19 87 ASP A CA 1
ATOM 658 C C . ASP A 1 87 ? -10.869 -7.693 18.793 1.00 91.19 87 ASP A C 1
ATOM 660 O O . ASP A 1 87 ? -11.846 -8.091 18.160 1.00 91.19 87 ASP A O 1
ATOM 664 N N . LEU A 1 88 ? -9.769 -8.429 18.968 1.00 91.50 88 LEU A N 1
ATOM 665 C CA . LEU A 1 88 ? -9.592 -9.758 18.387 1.00 91.50 88 LEU A CA 1
ATOM 666 C C . LEU A 1 88 ? -9.941 -10.915 19.342 1.00 91.50 88 LEU A C 1
ATOM 668 O O . LEU A 1 88 ? -9.609 -12.065 19.056 1.00 91.50 88 LEU A O 1
ATOM 672 N N . ARG A 1 89 ? -10.547 -10.632 20.503 1.00 89.38 89 ARG A N 1
ATOM 673 C CA . ARG A 1 89 ? -10.767 -11.636 21.565 1.00 89.38 89 ARG A CA 1
ATOM 674 C C . ARG A 1 89 ? -12.035 -12.470 21.387 1.00 89.38 89 ARG A C 1
ATOM 676 O O . ARG A 1 89 ? -12.076 -13.591 21.888 1.00 89.38 89 ARG A O 1
ATOM 683 N N . ASP A 1 90 ? -13.031 -11.914 20.706 1.00 84.62 90 ASP A N 1
ATOM 684 C CA . ASP A 1 90 ? -14.348 -12.516 20.493 1.00 84.62 90 ASP A CA 1
ATOM 685 C C . ASP A 1 90 ? -14.546 -12.909 19.014 1.00 84.62 90 ASP A C 1
ATOM 687 O O . ASP A 1 90 ? -13.589 -13.020 18.243 1.00 84.62 90 ASP A O 1
ATOM 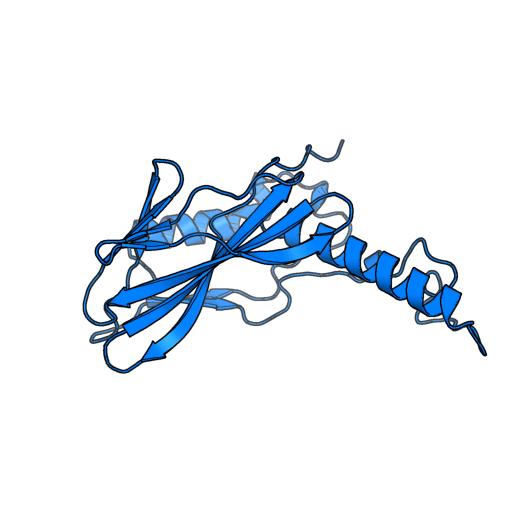691 N N . ASP A 1 91 ? -15.795 -13.151 18.612 1.00 89.75 91 ASP A N 1
ATOM 692 C CA . ASP A 1 91 ? -16.152 -13.479 17.234 1.00 89.75 91 ASP A CA 1
ATOM 693 C C . ASP A 1 91 ? -15.717 -12.373 16.261 1.00 89.75 91 ASP A C 1
ATOM 695 O O . ASP A 1 91 ? -16.099 -11.206 16.381 1.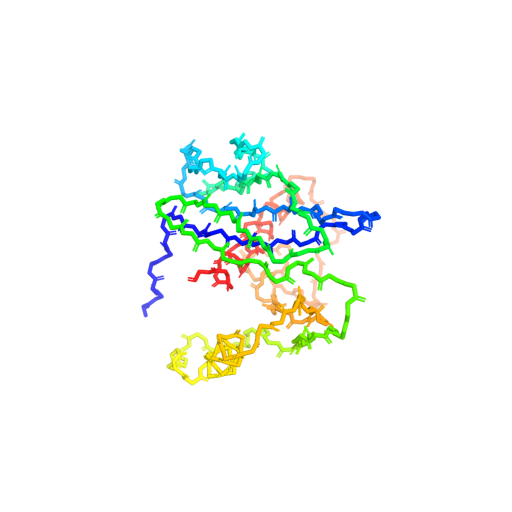00 89.75 91 ASP A O 1
ATOM 699 N N . LEU A 1 92 ? -14.940 -12.761 15.248 1.00 91.69 92 LEU A N 1
ATOM 700 C CA . LEU A 1 92 ? -14.393 -11.842 14.256 1.00 91.69 92 LEU A CA 1
ATOM 701 C C . LEU A 1 92 ? -15.225 -11.845 12.985 1.00 91.69 92 LEU A C 1
ATOM 703 O O . LEU A 1 92 ? -15.532 -12.893 12.412 1.00 91.69 92 LEU A O 1
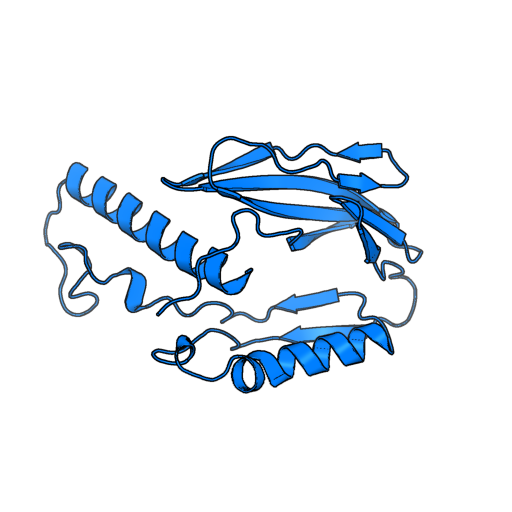ATOM 707 N N . ARG A 1 93 ? -15.488 -10.647 12.471 1.00 94.94 93 ARG A N 1
ATOM 708 C CA . ARG A 1 93 ? -16.010 -10.467 11.118 1.00 94.94 93 ARG A CA 1
ATOM 709 C C . ARG A 1 93 ? -14.857 -10.128 10.196 1.00 94.94 93 ARG A C 1
ATOM 711 O O . ARG A 1 93 ? -14.163 -9.133 10.389 1.00 94.94 93 ARG A O 1
ATOM 718 N N . ILE A 1 94 ? -14.657 -10.968 9.191 1.00 94.88 94 ILE A N 1
ATOM 719 C CA . ILE A 1 94 ? -13.584 -10.824 8.212 1.00 94.88 94 ILE A CA 1
ATOM 720 C C . ILE A 1 94 ? -14.220 -10.620 6.845 1.00 94.88 94 ILE A C 1
ATOM 722 O O . ILE A 1 94 ? -15.082 -11.395 6.428 1.00 94.88 94 ILE A O 1
ATOM 726 N N . ALA A 1 95 ? -13.786 -9.575 6.150 1.00 95.25 95 ALA A N 1
ATOM 727 C CA . ALA A 1 95 ? -14.089 -9.390 4.744 1.00 95.25 95 ALA A CA 1
ATOM 728 C C . ALA A 1 95 ? -13.004 -10.060 3.898 1.00 95.25 95 ALA A C 1
ATOM 730 O O . ALA A 1 95 ? -11.821 -9.978 4.221 1.00 95.25 95 ALA A O 1
ATOM 731 N N . PHE A 1 96 ? -13.400 -10.700 2.803 1.00 94.69 96 PHE A N 1
ATOM 732 C CA . PHE A 1 96 ? -12.482 -11.283 1.832 1.00 94.69 96 PHE A CA 1
ATOM 733 C C . PHE A 1 96 ? -12.794 -10.724 0.447 1.00 94.69 96 PHE A C 1
ATOM 735 O O . PHE A 1 96 ? -13.957 -10.701 0.039 1.00 94.69 96 PHE A O 1
ATOM 742 N N . VAL A 1 97 ? -11.758 -10.285 -0.262 1.00 91.69 97 VAL A N 1
ATOM 743 C CA . VAL A 1 97 ? -11.840 -9.771 -1.633 1.00 91.69 97 VAL A CA 1
ATOM 744 C C . VAL A 1 97 ? -10.774 -10.432 -2.497 1.00 91.69 97 VAL A C 1
ATOM 746 O O . VAL A 1 97 ? -9.665 -10.688 -2.038 1.00 91.69 97 VAL A O 1
ATOM 749 N N . SER A 1 98 ? -11.100 -10.713 -3.752 1.00 90.19 98 SER A N 1
ATOM 750 C CA . SER A 1 98 ? -10.185 -11.282 -4.746 1.00 90.19 98 SER A CA 1
ATOM 751 C C . SER A 1 98 ? -10.649 -10.906 -6.149 1.00 90.19 98 SER A C 1
ATOM 753 O O . SER A 1 98 ? -11.826 -10.588 -6.328 1.00 90.19 98 SER A O 1
ATOM 755 N N . CYS A 1 99 ? -9.756 -10.999 -7.140 1.00 84.81 99 CYS A N 1
ATOM 756 C CA . CYS A 1 99 ? -10.089 -10.818 -8.563 1.00 84.81 99 CYS A CA 1
ATOM 757 C C . CYS A 1 99 ? -10.805 -9.491 -8.863 1.00 84.81 99 CYS A C 1
ATOM 759 O O . CYS A 1 99 ? -11.720 -9.427 -9.681 1.00 84.81 99 CYS A O 1
ATOM 761 N N . ASN A 1 100 ? -10.416 -8.439 -8.148 1.00 77.31 100 ASN A N 1
ATOM 762 C CA . ASN A 1 100 ? -10.986 -7.100 -8.259 1.00 77.31 100 ASN A CA 1
ATOM 763 C C . ASN A 1 100 ? -10.041 -6.136 -8.997 1.00 77.31 100 ASN A C 1
ATOM 765 O O . ASN A 1 100 ? -10.173 -4.920 -8.843 1.00 77.31 100 ASN A O 1
ATOM 769 N N . GLY A 1 101 ? -9.054 -6.686 -9.708 1.00 61.81 101 GLY A N 1
ATOM 770 C CA . GLY A 1 101 ? -8.208 -5.958 -10.637 1.00 61.81 101 GLY A CA 1
ATOM 771 C C . GLY A 1 101 ? -9.011 -5.415 -11.815 1.00 61.81 101 GLY A C 1
ATOM 772 O O . GLY A 1 101 ? -10.085 -5.908 -12.150 1.00 61.81 101 GLY A O 1
ATOM 773 N N . GLU A 1 102 ? -8.476 -4.362 -12.409 1.00 66.12 102 GLU A N 1
ATOM 774 C CA . GLU A 1 102 ? -9.060 -3.653 -13.540 1.00 66.12 102 GLU A CA 1
ATOM 775 C C . GLU A 1 102 ? -8.662 -4.328 -14.855 1.00 66.12 102 GLU A C 1
ATOM 777 O O . GLU A 1 102 ? -7.472 -4.443 -15.145 1.00 66.12 102 GLU A O 1
ATOM 782 N N . GLU A 1 103 ? -9.630 -4.793 -15.644 1.00 59.50 103 GLU A N 1
ATOM 783 C CA . GLU A 1 103 ? -9.377 -5.343 -16.978 1.00 59.50 103 GLU A CA 1
ATOM 784 C C . GLU A 1 103 ? -9.265 -4.215 -18.022 1.00 59.50 103 GLU A C 1
ATOM 786 O O . GLU A 1 103 ? -9.652 -3.064 -17.795 1.00 59.50 103 GLU A O 1
ATOM 791 N N . ILE A 1 104 ? -8.715 -4.527 -19.196 1.00 58.03 104 ILE A N 1
ATOM 792 C CA . ILE A 1 104 ? -8.572 -3.574 -20.304 1.00 58.03 104 ILE A CA 1
ATOM 793 C C . ILE A 1 104 ? -9.939 -2.943 -20.625 1.00 58.03 104 ILE A C 1
ATOM 795 O O . ILE A 1 104 ? -10.888 -3.633 -20.991 1.00 58.03 104 ILE A O 1
ATOM 799 N N . GLY A 1 105 ? -10.024 -1.613 -20.513 1.00 54.56 105 GLY A N 1
ATOM 800 C CA . GLY A 1 105 ? -11.247 -0.842 -20.771 1.00 54.56 105 GLY A CA 1
ATOM 801 C C . GLY A 1 105 ? -12.149 -0.614 -19.550 1.00 54.56 105 GLY A C 1
ATOM 802 O O . GLY A 1 105 ? -13.088 0.177 -19.641 1.00 54.56 105 GLY A O 1
ATOM 803 N N . ASP A 1 106 ? -11.858 -1.199 -18.382 1.00 57.41 106 ASP A N 1
ATOM 804 C CA . ASP A 1 106 ? -12.662 -0.972 -17.168 1.00 57.41 106 ASP A CA 1
ATOM 805 C C . ASP A 1 106 ? -12.592 0.482 -16.666 1.00 57.41 106 ASP A C 1
ATOM 807 O O . ASP A 1 106 ? -13.537 0.971 -16.043 1.00 57.41 106 ASP A O 1
ATOM 811 N N . MET A 1 107 ? -11.526 1.222 -16.992 1.00 55.50 107 MET A N 1
ATOM 812 C CA . MET A 1 107 ? -11.425 2.663 -16.695 1.00 55.50 107 MET A CA 1
ATOM 813 C C . MET A 1 107 ? -12.350 3.544 -17.519 1.00 55.50 107 MET A C 1
ATOM 815 O O . MET A 1 107 ? -12.519 4.721 -17.198 1.00 55.50 107 MET A O 1
ATOM 819 N N . GLU A 1 108 ? -12.942 2.995 -18.575 1.00 57.72 108 GLU A N 1
ATOM 820 C CA . GLU A 1 108 ? -13.931 3.688 -19.393 1.00 57.72 108 GLU A CA 1
ATOM 821 C C . GLU A 1 108 ? -15.357 3.477 -18.864 1.00 57.72 108 GLU A C 1
ATOM 823 O O . GLU A 1 108 ? -16.280 4.177 -19.286 1.00 57.72 108 GLU A O 1
ATOM 828 N N . ARG A 1 109 ? -15.547 2.553 -17.910 1.00 58.97 109 ARG A N 1
ATOM 829 C CA . ARG A 1 109 ? -16.836 2.309 -17.256 1.00 58.97 109 ARG A CA 1
ATOM 830 C C . ARG A 1 109 ? -17.140 3.398 -16.237 1.00 58.97 109 ARG A C 1
ATOM 832 O O . ARG A 1 109 ? -16.249 3.965 -15.602 1.00 58.97 109 ARG A O 1
ATOM 839 N N . GLU A 1 110 ? -18.427 3.670 -16.032 1.00 60.12 110 GLU A N 1
ATOM 840 C CA . GLU A 1 110 ? -18.849 4.596 -14.984 1.00 60.12 110 GLU A CA 1
ATOM 841 C C . GLU A 1 110 ? -18.385 4.087 -13.607 1.00 60.12 110 GLU A C 1
ATOM 843 O O . GLU A 1 110 ? -18.617 2.936 -13.230 1.00 60.12 110 GLU A O 1
ATOM 848 N N . GLY A 1 111 ? -17.724 4.955 -12.831 1.00 59.69 111 GLY A N 1
ATOM 849 C CA . GLY A 1 111 ? -17.108 4.575 -11.552 1.00 59.69 111 GLY A CA 1
ATOM 850 C C . GLY A 1 111 ? -18.092 4.012 -10.517 1.00 59.69 111 GLY A C 1
ATOM 851 O O . GLY A 1 111 ? -17.688 3.248 -9.641 1.00 59.69 111 GLY A O 1
ATOM 852 N N . SER A 1 112 ? -19.381 4.344 -10.635 1.00 61.34 112 SER A N 1
ATOM 853 C CA . SER A 1 112 ? -20.480 3.791 -9.832 1.00 61.34 112 SER A CA 1
ATOM 854 C C . SER A 1 112 ? -20.718 2.302 -10.096 1.00 61.34 112 SER A C 1
ATOM 856 O O . SER A 1 112 ? -20.951 1.558 -9.145 1.00 61.34 112 SER A O 1
ATOM 858 N N . GLU A 1 113 ? -20.627 1.851 -11.349 1.00 66.19 113 GLU A N 1
ATOM 859 C CA . GLU A 1 113 ? -20.725 0.430 -11.695 1.00 66.19 113 GLU A CA 1
ATOM 860 C C . GLU A 1 113 ? -19.450 -0.320 -11.315 1.00 66.19 113 GLU A C 1
ATOM 862 O O . GLU A 1 113 ? -19.526 -1.400 -10.729 1.00 66.19 113 GLU A O 1
ATOM 867 N N . ARG A 1 114 ? -18.280 0.276 -11.578 1.00 69.06 114 ARG A N 1
ATOM 868 C CA . ARG A 1 114 ? -16.978 -0.325 -11.254 1.00 69.06 114 ARG A CA 1
ATOM 869 C C . ARG A 1 114 ? -16.830 -0.609 -9.758 1.00 69.06 114 ARG A C 1
ATOM 871 O O . ARG A 1 114 ? -16.443 -1.702 -9.356 1.00 69.06 114 ARG A O 1
ATOM 878 N N . ASN A 1 115 ? -17.177 0.365 -8.919 1.00 79.31 115 ASN A N 1
ATOM 879 C CA . ASN A 1 115 ? -16.945 0.294 -7.477 1.00 79.31 115 ASN A CA 1
ATOM 880 C C . ASN A 1 115 ? -18.184 -0.156 -6.684 1.00 79.31 115 ASN A C 1
ATOM 882 O O . ASN A 1 115 ? -18.200 -0.025 -5.460 1.00 79.31 115 ASN A O 1
ATOM 886 N N . ALA A 1 116 ? -19.217 -0.707 -7.333 1.00 84.88 116 ALA A N 1
ATOM 887 C CA . ALA A 1 116 ? -20.463 -1.093 -6.664 1.00 84.88 116 ALA A CA 1
ATOM 888 C C . ALA A 1 116 ? -20.233 -2.077 -5.501 1.00 84.88 116 ALA A C 1
ATOM 890 O O . ALA A 1 116 ? -20.838 -1.950 -4.431 1.00 84.88 116 ALA A O 1
ATOM 891 N N . MET A 1 117 ? -19.318 -3.036 -5.677 1.00 88.50 117 MET A N 1
ATOM 892 C CA . MET A 1 117 ? -19.003 -4.012 -4.630 1.00 88.50 117 MET A CA 1
ATOM 893 C C . MET A 1 117 ? -18.201 -3.412 -3.482 1.00 88.50 117 MET A C 1
ATOM 895 O O . MET A 1 117 ? -18.497 -3.706 -2.323 1.00 88.50 117 MET A O 1
ATOM 899 N N . TRP A 1 118 ? -17.284 -2.494 -3.784 1.00 89.56 118 TRP A N 1
ATOM 900 C CA . TRP A 1 118 ? -16.591 -1.698 -2.775 1.00 89.56 118 TRP A CA 1
ATOM 901 C C . TRP A 1 118 ? -17.558 -0.822 -1.979 1.00 89.56 118 TRP A C 1
ATOM 903 O O . TRP A 1 118 ? -17.495 -0.801 -0.754 1.00 89.56 118 TRP A O 1
ATOM 913 N N . ALA A 1 119 ? -18.518 -0.168 -2.639 1.00 90.69 119 ALA A N 1
ATOM 914 C CA . ALA A 1 119 ? -19.536 0.637 -1.970 1.00 90.69 119 ALA A CA 1
ATOM 915 C C . ALA A 1 119 ? -20.394 -0.205 -1.012 1.00 90.69 119 ALA A C 1
ATOM 917 O O . ALA A 1 119 ? -20.619 0.201 0.131 1.00 90.69 119 ALA A O 1
ATOM 918 N N . ARG A 1 120 ? -20.813 -1.406 -1.440 1.00 92.88 120 ARG A N 1
ATOM 919 C CA . ARG A 1 120 ? -21.534 -2.355 -0.579 1.00 92.88 120 ARG A CA 1
ATOM 920 C C . ARG A 1 120 ? -20.680 -2.816 0.601 1.00 92.88 120 ARG A C 1
ATOM 922 O O . ARG A 1 120 ? -21.187 -2.874 1.716 1.00 92.88 120 ARG A O 1
ATOM 929 N N . LEU A 1 121 ? -19.407 -3.140 0.372 1.00 94.75 121 LEU A N 1
ATOM 930 C CA . LEU A 1 121 ? -18.490 -3.555 1.434 1.00 94.75 121 LEU A CA 1
ATOM 931 C C . LEU A 1 121 ? -18.294 -2.436 2.466 1.00 94.75 121 LEU A C 1
ATOM 933 O O . LEU A 1 121 ? -18.391 -2.685 3.665 1.00 94.75 121 LEU A O 1
ATOM 937 N N . CYS A 1 122 ? -18.106 -1.198 2.003 1.00 94.44 122 CYS A N 1
ATOM 938 C CA . CYS A 1 122 ? -18.020 -0.016 2.855 1.00 94.44 122 CYS A CA 1
ATOM 939 C C . CYS A 1 122 ? -19.298 0.197 3.671 1.00 94.44 122 CYS A C 1
ATOM 941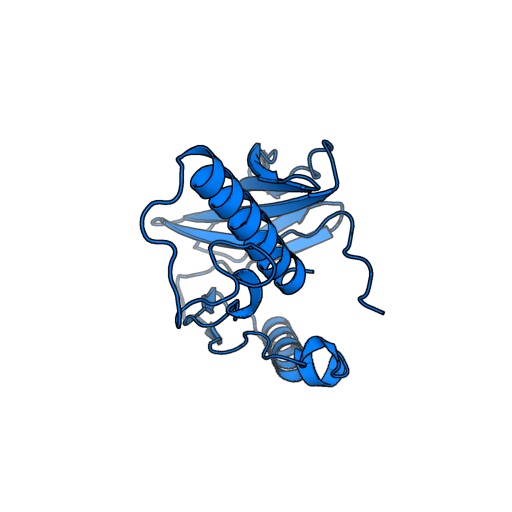 O O . CYS A 1 122 ? -19.219 0.528 4.851 1.00 94.44 122 CYS A O 1
ATOM 943 N N . GLN A 1 123 ? -20.477 0.010 3.072 1.00 96.19 123 GLN A N 1
ATOM 944 C CA . GLN A 1 123 ? -21.738 0.081 3.808 1.00 96.19 123 GLN A CA 1
ATOM 945 C C . GLN A 1 123 ? -21.816 -1.011 4.880 1.00 96.19 123 GLN A C 1
ATOM 947 O O . GLN A 1 123 ? -22.074 -0.696 6.038 1.00 96.19 123 GLN A O 1
ATOM 952 N N . ALA A 1 124 ? -21.528 -2.263 4.518 1.00 96.44 124 ALA A N 1
ATOM 953 C CA . ALA A 1 124 ? -21.548 -3.379 5.456 1.00 96.44 124 ALA A CA 1
ATOM 954 C C . ALA A 1 124 ? -20.592 -3.145 6.635 1.00 96.44 124 ALA A C 1
ATOM 956 O O . ALA A 1 124 ? -20.983 -3.389 7.768 1.00 96.44 124 ALA A O 1
ATOM 957 N N . HIS A 1 125 ? -19.392 -2.609 6.380 1.00 96.19 125 HIS A N 1
ATOM 958 C CA . HIS A 1 125 ? -18.416 -2.256 7.415 1.00 96.19 125 HIS A CA 1
ATOM 959 C C . HIS A 1 125 ? -18.908 -1.139 8.352 1.00 96.19 125 HIS A C 1
ATOM 961 O O . HIS A 1 125 ? -18.601 -1.148 9.538 1.00 96.19 125 HIS A O 1
ATOM 967 N N . ARG A 1 126 ? -19.666 -0.160 7.841 1.00 94.94 126 ARG A N 1
ATOM 968 C CA . ARG A 1 126 ? -20.241 0.915 8.673 1.00 94.94 126 ARG A CA 1
ATOM 969 C C . ARG A 1 126 ? -21.378 0.421 9.563 1.00 94.94 126 ARG A C 1
ATOM 971 O O . ARG A 1 126 ? -21.558 0.954 10.651 1.00 94.94 126 ARG A O 1
ATOM 978 N N . GLU A 1 127 ? -22.164 -0.536 9.079 1.00 96.25 127 GLU A N 1
ATOM 979 C CA . GLU A 1 127 ? -23.287 -1.119 9.824 1.00 96.25 127 GLU A CA 1
ATOM 980 C C . GLU A 1 127 ? -22.800 -2.090 10.902 1.00 96.25 127 GLU A C 1
ATOM 982 O O . GLU A 1 127 ? -23.289 -2.072 12.029 1.00 96.25 127 GLU A O 1
ATOM 987 N N . ASP A 1 128 ? -21.821 -2.916 10.551 1.00 95.00 128 ASP A N 1
ATOM 988 C CA . ASP A 1 128 ? -21.206 -3.901 11.423 1.00 95.00 128 ASP A CA 1
ATOM 989 C C . ASP A 1 128 ? -19.726 -4.000 11.001 1.00 95.00 128 ASP A C 1
ATOM 991 O O . ASP A 1 128 ? -19.439 -4.409 9.869 1.00 95.00 128 ASP A O 1
ATOM 995 N N . PRO A 1 129 ? -18.761 -3.550 11.819 1.00 95.25 129 PRO A N 1
ATOM 996 C CA . PRO A 1 129 ? -17.360 -3.497 11.412 1.00 95.25 129 PRO A CA 1
ATOM 997 C C . PRO A 1 129 ? -16.741 -4.867 11.125 1.00 95.25 129 PRO A C 1
ATOM 999 O O . PRO A 1 129 ? -17.031 -5.873 11.771 1.00 95.25 129 PRO A O 1
ATOM 1002 N N . PHE A 1 130 ? -15.844 -4.890 10.143 1.00 95.75 130 PHE A N 1
ATOM 1003 C CA . PHE A 1 130 ? -14.932 -6.009 9.907 1.00 95.75 130 PHE A CA 1
ATOM 1004 C C . PHE A 1 130 ? -13.631 -5.746 10.664 1.00 95.75 130 PHE A C 1
ATOM 1006 O O . PHE A 1 130 ? -13.066 -4.661 10.534 1.00 95.75 130 PHE A O 1
ATOM 1013 N N . ALA A 1 131 ? -13.143 -6.736 11.408 1.00 93.94 131 ALA A N 1
ATOM 1014 C CA . ALA A 1 131 ? -11.855 -6.671 12.094 1.00 93.94 131 ALA A CA 1
ATOM 1015 C C . ALA A 1 131 ? -10.685 -6.679 11.097 1.00 93.94 131 ALA A C 1
ATOM 1017 O O . ALA A 1 131 ? -9.650 -6.062 11.334 1.00 93.94 131 ALA A O 1
ATOM 1018 N N . MET A 1 132 ? -10.854 -7.375 9.966 1.00 93.19 132 MET A N 1
ATOM 1019 C CA . MET A 1 132 ? -9.836 -7.507 8.924 1.00 93.19 132 MET A CA 1
ATOM 1020 C C . MET A 1 132 ? -10.464 -7.565 7.530 1.00 93.19 132 MET A C 1
ATOM 1022 O O . MET A 1 132 ? -11.552 -8.117 7.342 1.00 93.19 132 MET A O 1
ATOM 1026 N N . LEU A 1 133 ? -9.726 -7.044 6.551 1.00 94.69 133 LEU A N 1
ATOM 1027 C CA . LEU A 1 133 ? -9.973 -7.225 5.126 1.00 94.69 133 LEU A CA 1
ATOM 1028 C C . LEU A 1 133 ? -8.821 -8.050 4.542 1.00 94.69 133 LEU A C 1
ATOM 1030 O O . LEU A 1 133 ? -7.675 -7.611 4.544 1.00 94.69 133 LEU A O 1
ATOM 1034 N N . LEU A 1 134 ? -9.125 -9.252 4.063 1.00 94.12 134 LEU A N 1
ATOM 1035 C CA . LEU A 1 134 ? -8.162 -10.161 3.452 1.00 94.12 134 LEU A CA 1
ATOM 1036 C C . LEU A 1 134 ? -8.227 -10.050 1.932 1.00 94.12 134 LEU A C 1
ATOM 1038 O O . LEU A 1 134 ? -9.295 -10.177 1.334 1.00 94.12 134 LEU A O 1
ATOM 1042 N N . HIS A 1 135 ? -7.068 -9.835 1.317 1.00 92.56 135 HIS A N 1
ATOM 1043 C CA . HIS A 1 135 ? -6.911 -9.765 -0.132 1.00 92.56 135 HIS A CA 1
ATOM 1044 C C . HIS A 1 135 ? -6.390 -11.112 -0.642 1.00 92.56 135 HIS A C 1
ATOM 1046 O O . HIS A 1 135 ? -5.283 -11.528 -0.309 1.00 92.56 135 HIS A O 1
ATOM 1052 N N . GLY A 1 136 ? -7.208 -11.807 -1.427 1.00 91.44 136 GLY A N 1
ATOM 1053 C CA . GLY A 1 136 ? -6.947 -13.150 -1.941 1.00 91.44 136 GLY A CA 1
ATOM 1054 C C . GLY A 1 136 ? -6.071 -13.218 -3.191 1.00 91.44 136 GLY A C 1
ATOM 1055 O O . GLY A 1 136 ? -5.922 -14.304 -3.741 1.00 91.44 136 GLY A O 1
ATOM 1056 N N . GLY A 1 137 ? -5.513 -12.095 -3.649 1.00 88.94 137 GLY A N 1
ATOM 1057 C CA . GLY A 1 137 ? -4.790 -11.999 -4.918 1.00 88.94 137 GLY A CA 1
ATOM 1058 C C . GLY A 1 137 ? -5.636 -11.395 -6.037 1.00 88.94 137 GLY A C 1
ATOM 1059 O O . GLY A 1 137 ? -6.848 -11.196 -5.888 1.00 88.94 137 GLY A O 1
ATOM 1060 N N . ASP A 1 138 ? -4.974 -11.075 -7.148 1.00 88.44 138 ASP A N 1
ATOM 1061 C CA . ASP A 1 138 ? -5.584 -10.466 -8.334 1.00 88.44 138 ASP A CA 1
ATOM 1062 C C . ASP A 1 138 ? -6.245 -9.105 -8.052 1.00 88.44 138 ASP A C 1
ATOM 1064 O O . ASP A 1 138 ? -7.314 -8.775 -8.563 1.00 88.44 138 ASP A O 1
ATOM 1068 N N . GLN A 1 139 ? -5.599 -8.299 -7.202 1.00 86.31 139 GLN A N 1
ATOM 1069 C CA . GLN A 1 139 ? -5.993 -6.906 -6.951 1.00 86.31 139 GLN A CA 1
ATOM 1070 C C . GLN A 1 139 ? -5.540 -5.951 -8.062 1.00 86.31 139 GLN A C 1
ATOM 1072 O O . GLN A 1 139 ? -6.098 -4.865 -8.184 1.00 86.31 139 GLN A O 1
ATOM 1077 N N . VAL A 1 140 ? -4.517 -6.322 -8.837 1.00 84.44 140 VAL A N 1
ATOM 1078 C CA . VAL A 1 140 ? -3.951 -5.509 -9.920 1.00 84.44 140 VAL A CA 1
ATOM 1079 C C . VAL A 1 140 ? -3.720 -6.407 -11.128 1.00 84.44 140 VAL A C 1
ATOM 1081 O O . VAL A 1 140 ? -2.939 -7.353 -11.040 1.00 84.44 140 VAL A O 1
ATOM 1084 N N . TYR A 1 141 ? -4.344 -6.075 -12.257 1.00 85.44 141 TYR A N 1
ATOM 1085 C CA . TYR A 1 141 ? -3.958 -6.607 -13.563 1.00 85.44 141 TYR A CA 1
ATOM 1086 C C . TYR A 1 141 ? -3.015 -5.608 -14.230 1.00 85.44 141 TYR A C 1
ATOM 1088 O O . TYR A 1 141 ? -3.250 -4.398 -14.213 1.00 85.44 141 TYR A O 1
ATOM 1096 N N . ALA A 1 142 ? -1.885 -6.100 -14.733 1.00 87.31 142 ALA A N 1
ATOM 1097 C CA . ALA A 1 142 ? -0.763 -5.247 -15.115 1.00 87.31 142 ALA A CA 1
ATOM 1098 C C . ALA A 1 142 ? -0.072 -5.696 -16.403 1.00 87.31 142 ALA A C 1
ATOM 1100 O O . ALA A 1 142 ? 1.056 -5.290 -16.647 1.00 87.31 142 ALA A O 1
ATOM 1101 N N . ASP A 1 143 ? -0.722 -6.489 -17.250 1.00 85.62 143 ASP A N 1
ATOM 1102 C CA . ASP A 1 143 ? -0.089 -7.010 -18.467 1.00 85.62 143 ASP A CA 1
ATOM 1103 C C . ASP A 1 143 ? 0.406 -5.875 -19.385 1.00 85.62 143 ASP A C 1
ATOM 1105 O O . ASP A 1 143 ? 1.476 -5.957 -19.979 1.00 85.62 143 ASP A O 1
ATOM 1109 N N . GLU A 1 144 ? -0.298 -4.740 -19.409 1.00 87.69 144 GLU A N 1
ATOM 1110 C CA . GLU A 1 144 ? 0.051 -3.554 -20.205 1.00 87.69 144 GLU A CA 1
ATOM 1111 C C . GLU A 1 144 ? 1.302 -2.791 -19.716 1.00 87.69 144 GLU A C 1
ATOM 1113 O O . GLU A 1 144 ? 1.700 -1.791 -20.325 1.00 87.69 144 GLU A O 1
ATOM 1118 N N . VAL A 1 145 ? 1.925 -3.189 -18.599 1.00 91.69 145 VAL A N 1
ATOM 1119 C CA . VAL A 1 145 ? 3.170 -2.548 -18.130 1.00 91.69 145 VAL A CA 1
ATOM 1120 C C . VAL A 1 145 ? 4.362 -2.887 -19.025 1.00 91.69 145 VAL A C 1
ATOM 1122 O O . VAL A 1 145 ? 5.309 -2.106 -19.073 1.00 91.69 145 VAL A O 1
ATOM 1125 N N . THR A 1 146 ? 4.309 -4.005 -19.759 1.00 92.06 146 THR A N 1
ATOM 1126 C CA . THR A 1 146 ? 5.371 -4.433 -20.685 1.00 92.06 146 THR A CA 1
ATOM 1127 C C . THR A 1 146 ? 5.375 -3.637 -21.992 1.00 92.06 146 THR A C 1
ATOM 1129 O O . THR A 1 146 ? 6.402 -3.556 -22.665 1.00 92.06 146 THR A O 1
ATOM 1132 N N . GLN A 1 147 ? 4.256 -3.005 -22.341 1.00 92.00 147 GLN A N 1
ATOM 1133 C CA . GLN A 1 147 ? 4.123 -2.206 -23.555 1.00 92.00 147 GLN A CA 1
ATOM 1134 C C . GLN A 1 147 ? 4.950 -0.914 -23.478 1.00 92.00 147 GLN A C 1
ATOM 1136 O O . GLN A 1 147 ? 5.143 -0.337 -22.403 1.00 92.00 147 GLN A O 1
ATOM 1141 N N . GLY A 1 148 ? 5.393 -0.427 -24.641 1.00 91.31 148 GLY A N 1
ATOM 1142 C CA . GLY A 1 148 ? 6.069 0.867 -24.781 1.00 91.31 148 GLY A CA 1
ATOM 1143 C C . GLY A 1 148 ? 7.563 0.869 -24.449 1.00 91.31 148 GLY A C 1
ATOM 1144 O O . GLY A 1 148 ? 8.140 1.949 -24.346 1.00 91.31 148 GLY A O 1
ATOM 1145 N N . HIS A 1 149 ? 8.188 -0.302 -24.296 1.00 95.19 149 HIS A N 1
ATOM 1146 C CA . HIS A 1 149 ? 9.634 -0.431 -24.130 1.00 95.19 149 HIS A CA 1
ATOM 1147 C C . HIS A 1 149 ? 10.200 -1.497 -25.087 1.00 95.19 149 HIS A C 1
ATOM 1149 O O . HIS A 1 149 ? 9.695 -2.622 -25.081 1.00 95.19 149 HIS A O 1
ATOM 1155 N N . PRO A 1 150 ? 11.280 -1.217 -25.849 1.00 93.31 150 PRO A N 1
ATOM 1156 C CA . PRO A 1 150 ? 11.778 -2.117 -26.898 1.00 93.31 150 PRO A CA 1
ATOM 1157 C C . PRO A 1 150 ? 12.100 -3.543 -26.436 1.00 93.31 150 PRO A C 1
ATOM 1159 O O . PRO A 1 150 ? 11.966 -4.489 -27.202 1.00 93.31 150 PRO A O 1
ATOM 1162 N N . LEU A 1 151 ? 12.529 -3.714 -25.181 1.00 94.94 151 LEU A N 1
ATOM 1163 C CA . LEU A 1 151 ? 12.854 -5.040 -24.642 1.00 94.94 151 LEU A CA 1
ATOM 1164 C C . LEU A 1 151 ? 11.643 -5.857 -24.154 1.00 94.94 151 LEU A C 1
ATOM 1166 O O . LEU A 1 151 ? 11.817 -7.029 -23.828 1.00 94.94 151 LEU A O 1
ATOM 1170 N N . SER A 1 152 ? 10.451 -5.263 -24.039 1.00 94.62 152 SER A N 1
ATOM 1171 C CA . SER A 1 152 ? 9.272 -5.937 -23.467 1.00 94.62 152 SER A CA 1
ATOM 1172 C C . SER A 1 152 ? 7.974 -5.755 -24.255 1.00 94.62 152 SER A C 1
ATOM 1174 O O . SER A 1 152 ? 7.004 -6.437 -23.945 1.00 94.62 152 SER A O 1
ATOM 1176 N N . GLU A 1 153 ? 7.939 -4.887 -25.268 1.00 92.38 153 GLU A N 1
ATOM 1177 C CA . GLU A 1 153 ? 6.737 -4.601 -26.067 1.00 92.38 153 GLU A CA 1
ATOM 1178 C C . GLU A 1 153 ? 6.142 -5.853 -26.728 1.00 92.38 153 GLU A C 1
ATOM 1180 O O . GLU A 1 153 ? 4.926 -6.029 -26.712 1.00 92.38 153 GLU A O 1
ATOM 1185 N N . ASP A 1 154 ? 6.993 -6.755 -27.223 1.00 90.81 154 ASP A N 1
ATOM 1186 C CA . ASP A 1 154 ? 6.583 -8.006 -27.875 1.00 90.81 154 ASP A CA 1
ATOM 1187 C C . ASP A 1 154 ? 6.546 -9.215 -26.922 1.00 90.81 154 ASP A C 1
ATOM 1189 O O . ASP A 1 154 ? 6.395 -10.366 -27.349 1.00 90.81 154 ASP A O 1
ATOM 1193 N N . TRP A 1 155 ? 6.689 -8.988 -25.615 1.00 88.81 155 TRP A N 1
ATOM 1194 C CA . TRP A 1 155 ? 6.585 -10.041 -24.609 1.00 88.81 155 TRP A CA 1
ATOM 1195 C C . TRP A 1 155 ? 5.158 -10.620 -24.556 1.00 88.81 155 TRP A C 1
ATOM 1197 O O . TRP A 1 155 ? 4.196 -9.855 -24.619 1.00 88.81 155 TRP A O 1
ATOM 1207 N N . PRO A 1 156 ? 4.961 -11.944 -24.386 1.00 89.50 156 PRO A N 1
ATOM 1208 C CA . PRO A 1 156 ? 5.956 -13.013 -24.243 1.00 89.50 156 PRO A CA 1
ATOM 1209 C C . PRO A 1 156 ? 6.342 -13.677 -25.577 1.00 89.50 156 PRO A C 1
ATOM 1211 O O . PRO A 1 156 ? 6.903 -14.770 -25.582 1.00 89.50 156 PRO A O 1
ATOM 1214 N N . SER A 1 157 ? 5.988 -13.077 -26.715 1.00 91.81 157 SER A N 1
ATOM 1215 C CA . SER A 1 157 ? 6.174 -13.685 -28.037 1.00 91.81 157 SER A CA 1
ATOM 1216 C C . SER A 1 157 ? 7.623 -13.616 -28.511 1.00 91.81 157 SER A C 1
ATOM 1218 O O . SER A 1 157 ? 8.104 -14.552 -29.149 1.00 91.81 157 SER A O 1
ATOM 1220 N N . GLN A 1 158 ? 8.314 -12.514 -28.217 1.00 88.31 158 GLN A N 1
ATOM 1221 C CA . GLN A 1 158 ? 9.711 -12.301 -28.582 1.00 88.31 158 GLN A CA 1
ATOM 1222 C C . GLN A 1 158 ? 10.498 -11.716 -27.412 1.00 88.31 158 GLN A C 1
ATOM 1224 O O . GLN A 1 158 ? 9.963 -10.979 -26.585 1.00 88.31 158 GLN A O 1
ATOM 1229 N N . PHE A 1 159 ? 11.783 -12.064 -27.362 1.00 85.69 159 PHE A N 1
ATOM 1230 C CA . PHE A 1 159 ? 12.729 -11.579 -26.367 1.00 85.69 159 PHE A CA 1
ATOM 1231 C C . PHE A 1 159 ? 14.053 -11.229 -27.054 1.00 85.69 159 PHE A C 1
ATOM 1233 O O . PHE A 1 159 ? 14.501 -11.997 -27.906 1.00 85.69 159 PHE A O 1
ATOM 1240 N N . PRO A 1 160 ? 14.695 -10.110 -26.689 1.00 86.44 160 PRO A N 1
ATOM 1241 C CA . PRO A 1 160 ? 16.042 -9.779 -27.150 1.00 86.44 160 PRO A CA 1
ATOM 1242 C C . PRO A 1 160 ? 17.076 -10.798 -26.643 1.00 86.44 160 PRO A C 1
ATOM 1244 O O . PRO A 1 160 ? 17.066 -11.139 -25.461 1.00 86.44 160 PRO A O 1
ATOM 1247 N N . ASP A 1 161 ? 17.985 -11.248 -27.513 1.00 86.69 161 ASP A N 1
ATOM 1248 C CA . ASP A 1 161 ? 18.947 -12.318 -27.189 1.00 86.69 161 ASP A CA 1
ATOM 1249 C C . ASP A 1 161 ? 20.053 -11.892 -26.200 1.00 86.69 161 ASP A C 1
ATOM 1251 O O . ASP A 1 161 ? 20.457 -12.684 -25.350 1.00 86.69 161 ASP A O 1
ATOM 1255 N N . ASP A 1 162 ? 20.558 -10.656 -26.305 1.00 92.00 162 ASP A N 1
ATOM 1256 C CA . ASP A 1 162 ? 21.679 -10.148 -25.491 1.00 92.00 162 ASP A CA 1
ATOM 1257 C C . ASP A 1 162 ? 21.520 -8.643 -25.189 1.00 92.00 162 ASP A C 1
ATOM 1259 O O . ASP A 1 162 ? 22.222 -7.803 -25.762 1.00 92.00 162 ASP A O 1
ATOM 1263 N N . PRO A 1 163 ? 20.531 -8.256 -24.358 1.00 93.06 163 PRO A N 1
ATOM 1264 C CA . PRO A 1 163 ? 20.334 -6.860 -23.987 1.00 93.06 163 PRO A CA 1
ATOM 1265 C C . PRO A 1 163 ? 21.513 -6.349 -23.155 1.00 93.06 163 PRO A C 1
ATOM 1267 O O . PRO A 1 163 ? 22.017 -7.035 -22.260 1.00 93.06 163 PRO A O 1
ATOM 1270 N N . SER A 1 164 ? 21.933 -5.106 -23.399 1.00 96.12 164 SER A N 1
ATOM 1271 C CA . SER A 1 164 ? 23.007 -4.517 -22.606 1.00 96.12 164 SER A CA 1
ATOM 1272 C C . SER A 1 164 ? 22.552 -4.257 -21.164 1.00 96.12 164 SER A C 1
ATOM 1274 O O . SER A 1 164 ? 21.365 -4.138 -20.861 1.00 96.12 164 SER A O 1
ATOM 1276 N N . GLN A 1 165 ? 23.509 -4.095 -20.246 1.00 96.69 165 GLN A N 1
ATOM 1277 C CA . GLN A 1 165 ? 23.199 -3.716 -18.860 1.00 96.69 165 GLN A CA 1
ATOM 1278 C C . GLN A 1 165 ? 22.466 -2.370 -18.764 1.00 96.69 165 GLN A C 1
ATOM 1280 O O . GLN A 1 165 ? 21.662 -2.177 -17.856 1.00 96.69 165 GLN A O 1
ATOM 1285 N N . ALA A 1 166 ? 22.737 -1.447 -19.693 1.00 97.06 166 ALA A N 1
ATOM 1286 C CA . ALA A 1 166 ? 22.040 -0.169 -19.754 1.00 97.06 166 ALA A CA 1
ATOM 1287 C C . ALA A 1 166 ? 20.574 -0.363 -20.162 1.00 97.06 166 ALA A C 1
ATOM 1289 O O . ALA A 1 166 ? 19.695 0.165 -19.488 1.00 97.06 166 ALA A O 1
ATOM 1290 N N . ASP A 1 167 ? 20.309 -1.187 -21.179 1.00 96.06 167 ASP A N 1
ATOM 1291 C CA . ASP A 1 167 ? 18.941 -1.458 -21.640 1.00 96.06 167 ASP A CA 1
ATOM 1292 C C . ASP A 1 167 ? 18.126 -2.209 -20.576 1.00 96.06 167 ASP A C 1
ATOM 1294 O O . ASP A 1 167 ? 16.941 -1.952 -20.387 1.00 96.06 167 ASP A O 1
ATOM 1298 N N . LEU A 1 168 ? 18.758 -3.116 -19.822 1.00 96.88 168 LEU A N 1
ATOM 1299 C CA . LEU A 1 168 ? 18.113 -3.794 -18.693 1.00 96.88 168 LEU A CA 1
ATOM 1300 C C . LEU A 1 168 ? 17.800 -2.837 -17.534 1.00 96.88 168 LEU A C 1
ATOM 1302 O O . LEU A 1 168 ? 16.772 -2.987 -16.868 1.00 96.88 168 LEU A O 1
ATOM 1306 N N . ALA A 1 169 ? 18.678 -1.867 -17.267 1.00 97.69 169 ALA A N 1
ATOM 1307 C CA . ALA A 1 169 ? 18.429 -0.839 -16.262 1.00 97.69 169 ALA A CA 1
ATOM 1308 C C . ALA A 1 169 ? 17.274 0.085 -16.679 1.00 97.69 169 ALA A C 1
ATOM 1310 O O . ALA A 1 169 ? 16.436 0.407 -15.833 1.00 97.69 169 ALA A O 1
ATOM 1311 N N . ASP A 1 170 ? 17.208 0.441 -17.964 1.00 97.56 170 ASP A N 1
ATOM 1312 C CA . ASP A 1 170 ? 16.116 1.214 -18.558 1.00 97.56 170 ASP A CA 1
ATOM 1313 C C . ASP A 1 170 ? 14.786 0.451 -18.480 1.00 97.56 170 ASP A C 1
ATOM 1315 O O . ASP A 1 170 ? 13.821 0.954 -17.907 1.00 97.56 170 ASP A O 1
ATOM 1319 N N . LEU A 1 171 ? 14.769 -0.830 -18.875 1.00 96.94 171 LEU A N 1
ATOM 1320 C CA . LEU A 1 171 ? 13.589 -1.693 -18.748 1.00 96.94 171 LEU A CA 1
ATOM 1321 C C . LEU A 1 171 ? 13.109 -1.783 -17.299 1.00 96.94 171 LEU A C 1
ATOM 1323 O O . LEU A 1 171 ? 11.915 -1.690 -17.017 1.00 96.94 171 LEU A O 1
ATOM 1327 N N . ARG A 1 172 ? 14.036 -1.971 -16.351 1.00 97.38 172 ARG A N 1
ATOM 1328 C CA . ARG A 1 172 ? 13.699 -2.023 -14.925 1.00 97.38 172 ARG A CA 1
ATOM 1329 C C . ARG A 1 172 ? 13.054 -0.720 -14.466 1.00 97.38 172 ARG A C 1
ATOM 1331 O O . ARG A 1 172 ? 12.121 -0.774 -13.667 1.00 97.38 172 ARG A O 1
ATOM 1338 N N . HIS A 1 173 ? 13.572 0.421 -14.907 1.00 98.00 173 HIS A N 1
ATOM 1339 C CA . HIS A 1 173 ? 13.005 1.722 -14.583 1.00 98.00 173 HIS A CA 1
ATOM 1340 C C . HIS A 1 173 ? 11.605 1.877 -15.197 1.00 98.00 173 HIS A C 1
ATOM 1342 O O . HIS A 1 173 ? 10.658 2.109 -14.448 1.00 98.00 173 HIS A O 1
ATOM 1348 N N . HIS A 1 174 ? 11.446 1.597 -16.494 1.00 97.12 174 HIS A N 1
ATOM 1349 C CA . HIS A 1 174 ? 10.157 1.606 -17.197 1.00 97.12 174 HIS A CA 1
ATOM 1350 C C . HIS A 1 174 ? 9.095 0.761 -16.486 1.00 97.12 174 HIS A C 1
ATOM 1352 O O . HIS A 1 174 ? 8.034 1.264 -16.116 1.00 97.12 174 HIS A O 1
ATOM 1358 N N . LEU A 1 175 ? 9.395 -0.516 -16.221 1.00 96.56 175 LEU A N 1
ATOM 1359 C CA . LEU A 1 175 ? 8.465 -1.419 -15.539 1.00 96.56 175 LEU A CA 1
ATOM 1360 C C . LEU A 1 175 ? 8.142 -0.925 -14.127 1.00 96.56 175 LEU A C 1
ATOM 1362 O O . LEU A 1 175 ? 6.990 -0.978 -13.704 1.00 96.56 175 LEU A O 1
ATOM 1366 N N . ARG A 1 176 ? 9.141 -0.429 -13.389 1.00 96.88 176 ARG A N 1
ATOM 1367 C CA . ARG A 1 176 ? 8.958 0.085 -12.028 1.00 96.88 176 ARG A CA 1
ATOM 1368 C C . ARG A 1 176 ? 7.988 1.267 -11.990 1.00 96.88 176 ARG A C 1
ATOM 1370 O O . ARG A 1 176 ? 7.108 1.261 -11.130 1.00 96.88 176 ARG A O 1
ATOM 1377 N N . GLU A 1 177 ? 8.133 2.239 -12.888 1.00 96.12 177 GLU A N 1
ATOM 1378 C CA . GLU A 1 177 ? 7.226 3.391 -12.974 1.00 96.12 177 GLU A CA 1
ATOM 1379 C C . GLU A 1 177 ? 5.814 2.946 -13.391 1.00 96.12 177 GLU A C 1
ATOM 1381 O O . GLU A 1 177 ? 4.826 3.313 -12.758 1.00 96.12 177 GLU A O 1
ATOM 1386 N N . ARG A 1 178 ? 5.702 2.049 -14.378 1.00 94.25 178 ARG A N 1
ATOM 1387 C CA . ARG A 1 178 ? 4.404 1.550 -14.865 1.00 94.25 178 ARG A CA 1
ATOM 1388 C C . ARG A 1 178 ? 3.653 0.717 -13.824 1.00 94.25 178 ARG A C 1
ATOM 1390 O O . ARG A 1 178 ? 2.440 0.864 -13.687 1.00 94.25 178 ARG A O 1
ATOM 1397 N N . PHE A 1 179 ? 4.345 -0.130 -13.058 1.00 94.19 179 PHE A N 1
ATOM 1398 C CA . PHE A 1 179 ? 3.736 -0.839 -11.928 1.00 94.19 179 PHE A CA 1
ATOM 1399 C C . PHE A 1 179 ? 3.288 0.131 -10.838 1.00 94.19 179 PHE A C 1
ATOM 1401 O O . PHE A 1 179 ? 2.201 -0.031 -10.283 1.00 94.19 179 PHE A O 1
ATOM 1408 N N . PHE A 1 180 ? 4.100 1.143 -10.534 1.00 94.06 180 PHE A N 1
ATOM 1409 C CA . PHE A 1 180 ? 3.728 2.168 -9.569 1.00 94.06 180 PHE A CA 1
ATOM 1410 C C . PHE A 1 180 ? 2.451 2.902 -9.969 1.00 94.06 180 PHE A C 1
ATOM 1412 O O . PHE A 1 180 ? 1.554 3.028 -9.137 1.00 94.06 180 PHE A O 1
ATOM 1419 N N . ASP A 1 181 ? 2.332 3.311 -11.231 1.00 90.94 181 ASP A N 1
ATOM 1420 C CA . ASP A 1 181 ? 1.134 3.978 -11.733 1.00 90.94 181 ASP A CA 1
ATOM 1421 C C . ASP A 1 181 ? -0.122 3.114 -11.551 1.00 90.94 181 ASP A C 1
ATOM 1423 O O . ASP A 1 181 ? -1.165 3.632 -11.149 1.00 90.94 181 ASP A O 1
ATOM 1427 N N . ARG A 1 182 ? -0.022 1.790 -11.752 1.00 89.25 182 ARG A N 1
ATOM 1428 C CA . ARG A 1 182 ? -1.138 0.857 -11.510 1.00 89.25 182 ARG A CA 1
ATOM 1429 C C . ARG A 1 182 ? -1.548 0.799 -10.044 1.00 89.25 182 ARG A C 1
ATOM 1431 O O . ARG A 1 182 ? -2.733 0.907 -9.741 1.00 89.25 182 ARG A O 1
ATOM 1438 N N . TYR A 1 183 ? -0.589 0.682 -9.126 1.00 90.56 183 TYR A N 1
ATOM 1439 C CA . TYR A 1 183 ? -0.896 0.707 -7.693 1.00 90.56 183 TYR A CA 1
ATOM 1440 C C . TYR A 1 183 ? -1.463 2.057 -7.249 1.00 90.56 183 TYR A C 1
ATOM 1442 O O . TYR A 1 183 ? -2.405 2.102 -6.463 1.00 90.56 183 TYR A O 1
ATOM 1450 N N . ALA A 1 184 ? -0.914 3.163 -7.750 1.00 91.00 184 ALA A N 1
ATOM 1451 C CA . ALA A 1 184 ? -1.393 4.490 -7.400 1.00 91.00 184 ALA A CA 1
ATOM 1452 C C . ALA A 1 184 ? -2.810 4.752 -7.927 1.00 91.00 184 ALA A C 1
ATOM 1454 O O . ALA A 1 184 ? -3.597 5.379 -7.228 1.00 91.00 184 ALA A O 1
ATOM 1455 N N . ALA A 1 185 ? -3.149 4.254 -9.119 1.00 86.19 185 ALA A N 1
ATOM 1456 C CA . ALA A 1 185 ? -4.506 4.323 -9.651 1.00 86.19 185 ALA A CA 1
ATOM 1457 C C . ALA A 1 185 ? -5.495 3.487 -8.824 1.00 86.19 185 ALA A C 1
ATOM 1459 O O . ALA A 1 185 ? -6.597 3.955 -8.562 1.00 86.19 185 ALA A O 1
ATOM 1460 N N . LEU A 1 186 ? -5.093 2.292 -8.370 1.00 85.31 186 LEU A N 1
ATOM 1461 C CA . LEU A 1 186 ? -5.930 1.435 -7.522 1.00 85.31 186 LEU A CA 1
ATOM 1462 C C . LEU A 1 186 ? -6.262 2.086 -6.168 1.00 85.31 186 LEU A C 1
ATOM 1464 O O . LEU A 1 186 ? -7.360 1.900 -5.652 1.00 85.31 186 LEU A O 1
ATOM 1468 N N . TYR A 1 187 ? -5.307 2.806 -5.573 1.00 88.06 187 TYR A N 1
ATOM 1469 C CA . TYR A 1 187 ? -5.473 3.406 -4.245 1.00 88.06 187 TYR A CA 1
ATOM 1470 C C . TYR A 1 187 ? -6.097 4.812 -4.239 1.00 88.06 187 TYR A C 1
ATOM 1472 O O . TYR A 1 187 ? -6.387 5.317 -3.152 1.00 88.06 187 TYR A O 1
ATOM 1480 N N . ALA A 1 188 ? -6.246 5.458 -5.399 1.00 85.00 188 ALA A N 1
ATOM 1481 C CA . ALA A 1 188 ? -6.793 6.813 -5.535 1.00 85.00 188 ALA A CA 1
ATOM 1482 C C . ALA A 1 188 ? -8.330 6.834 -5.526 1.00 85.00 188 ALA A C 1
ATOM 1484 O O . ALA A 1 188 ? -8.881 7.788 -4.929 1.00 85.00 188 ALA A O 1
#

Radius of gyration: 19.45 Å; chains: 1; bounding box: 46×31×51 Å